Protein AF-A0A0X3NL18-F1 (afdb_monomer_lite)

Sequence (183 aa):
MGVSTSGRRFYICDRTRNTTWQHPVVAPRVPLGWERVEMCQGCVYYRHLLIPHAQRHHPDLWFPANLKNLENERQGWFFDLRKLQESVSNFEKGISKLIEAYADTMDVAEEAKFIPGFRQKATSELNRLAQQLDCRFFRDLHRIIVAYELARIRIVRQLLVRHNDRSASSAPSSPPPSSTKTV

InterPro domains:
  IPR001202 WW domain [PS50020] (1-26)

Radius of gyration: 25.43 Å; chains: 1; bounding box: 53×47×96 Å

Secondary structure (DSSP, 8-state):
-EE-TTSBEEEE-TTT--EESS-TTTGGGSPTTEEEEEBGGG-EEEEESSSS-EESS-SSTTS-S----HHHHHHHHHHHHHHHHHGGGGGSSS--HHHHHHHH---HHHHHTTHHHHHTS-HHHHHHHHHHHHHHHHHHHHHHHHHHHHHHHHHHHHHHHHHHHHHHHTSPPPPPP--PPP-

Foldseek 3Di:
DDADPQQWDWDADPVVRDIGSADPPCNVVQDPQKGWIAGPPGQIKIAGNLAGAIASAGLQNVDPDVDDPPVVNVVRVVVSLVCLVVVLVVLPDDADVLLVVLVVDPDPVSNVVCVVVLVPDDPVVVVSNVVSNVSVVSSVSSVVVSVVSVVVVVVSVVVVVVVVVVVVVPDDDDDDDDPDDDD

Organism: Schistocephalus solidus (NCBI:txid70667)

pLDDT: mean 83.83, std 13.73, range [45.69, 97.44]

Structure (mmCIF, N/CA/C/O backbone):
data_AF-A0A0X3NL18-F1
#
_entry.id   AF-A0A0X3NL18-F1
#
loop_
_atom_site.group_PDB
_atom_site.id
_atom_site.type_symbol
_atom_site.label_atom_id
_atom_site.label_alt_id
_atom_site.label_comp_id
_atom_site.label_asym_id
_atom_site.label_entity_id
_atom_site.label_seq_id
_atom_site.pdbx_PDB_ins_code
_atom_site.Cartn_x
_atom_site.Cartn_y
_atom_site.Cartn_z
_atom_site.occupancy
_atom_site.B_iso_or_equiv
_atom_site.auth_seq_id
_atom_site.auth_comp_id
_atom_site.auth_asym_id
_atom_site.auth_atom_id
_atom_site.pdbx_PDB_model_num
ATOM 1 N N . MET A 1 1 ? 9.301 -22.418 -16.882 1.00 85.06 1 MET A N 1
ATOM 2 C CA . MET A 1 1 ? 8.293 -21.363 -16.604 1.00 85.06 1 MET A CA 1
ATOM 3 C C . MET A 1 1 ? 6.923 -22.009 -16.707 1.00 85.06 1 MET A C 1
ATOM 5 O O . MET A 1 1 ? 6.756 -22.856 -17.574 1.00 85.06 1 MET A O 1
ATOM 9 N N . GLY A 1 2 ? 5.983 -21.644 -15.840 1.00 88.81 2 GLY A N 1
ATOM 10 C CA . GLY A 1 2 ? 4.591 -22.085 -15.918 1.00 88.81 2 GLY A CA 1
ATOM 11 C C . GLY A 1 2 ? 3.619 -20.907 -15.932 1.00 88.81 2 GLY A C 1
ATOM 12 O O . GLY A 1 2 ? 4.014 -19.749 -15.778 1.00 88.81 2 GLY A O 1
ATOM 13 N N . VAL A 1 3 ? 2.340 -21.215 -16.124 1.00 92.19 3 VAL A N 1
ATOM 14 C CA . VAL A 1 3 ? 1.229 -20.258 -16.136 1.00 92.19 3 VAL A CA 1
ATOM 15 C C . VAL A 1 3 ? 0.157 -20.763 -15.175 1.00 92.19 3 VAL A C 1
ATOM 17 O O . VAL A 1 3 ? -0.194 -21.940 -15.211 1.00 92.19 3 VAL A O 1
ATOM 20 N N . SER A 1 4 ? -0.331 -19.898 -14.289 1.00 92.44 4 SER A N 1
ATOM 21 C CA . SER A 1 4 ? -1.426 -20.218 -13.374 1.00 92.44 4 SER A CA 1
ATOM 22 C C . SER A 1 4 ? -2.780 -20.216 -14.081 1.00 92.44 4 SER A C 1
ATOM 24 O O . SER A 1 4 ? -2.933 -19.676 -15.174 1.00 92.44 4 SER A O 1
ATOM 26 N N . THR A 1 5 ? -3.810 -20.721 -13.407 1.00 92.88 5 THR A N 1
ATOM 27 C CA . THR A 1 5 ? -5.205 -20.640 -13.875 1.00 92.88 5 THR A CA 1
ATOM 28 C C . THR A 1 5 ? -5.694 -19.204 -14.083 1.00 92.88 5 THR A C 1
ATOM 30 O O . THR A 1 5 ? -6.541 -18.962 -14.934 1.00 92.88 5 THR A O 1
ATOM 33 N N . SER A 1 6 ? -5.125 -18.232 -13.361 1.00 90.25 6 SER A N 1
ATOM 34 C CA . SER A 1 6 ? -5.389 -16.799 -13.553 1.00 90.25 6 SER A CA 1
ATOM 35 C C . SER A 1 6 ? -4.619 -16.171 -14.721 1.00 90.25 6 SER A C 1
ATOM 37 O O . SER A 1 6 ? -4.690 -14.962 -14.926 1.00 90.25 6 SER A O 1
ATOM 39 N N . GLY A 1 7 ? -3.844 -16.959 -15.470 1.00 91.25 7 GLY A N 1
ATOM 40 C CA . GLY A 1 7 ? -3.007 -16.475 -16.563 1.00 91.25 7 GLY A CA 1
ATOM 41 C C . GLY A 1 7 ? -1.718 -15.786 -16.105 1.00 91.25 7 GLY A C 1
ATOM 42 O O . GLY A 1 7 ? -0.999 -15.239 -16.942 1.00 91.25 7 GLY A O 1
ATOM 43 N N . ARG A 1 8 ? -1.386 -15.812 -14.809 1.00 93.38 8 ARG A N 1
ATOM 44 C CA . ARG A 1 8 ? -0.155 -15.223 -14.269 1.00 93.38 8 ARG A CA 1
ATOM 45 C C . ARG A 1 8 ? 1.021 -16.177 -14.466 1.00 93.38 8 ARG A C 1
ATOM 47 O O . ARG A 1 8 ? 0.936 -17.360 -14.139 1.00 93.38 8 ARG A O 1
ATOM 54 N N . ARG A 1 9 ? 2.144 -15.669 -14.970 1.00 92.25 9 ARG A N 1
ATOM 55 C CA . ARG A 1 9 ? 3.365 -16.468 -15.135 1.00 92.25 9 ARG A CA 1
ATOM 56 C C . ARG A 1 9 ? 4.079 -16.671 -13.804 1.00 92.25 9 ARG A C 1
ATOM 58 O O . ARG A 1 9 ? 4.142 -15.761 -12.978 1.00 92.25 9 ARG A O 1
ATOM 65 N N . PHE A 1 10 ? 4.662 -17.853 -13.642 1.00 93.25 10 PHE A N 1
ATOM 66 C CA . PHE A 1 10 ? 5.554 -18.191 -12.540 1.00 93.25 10 PHE A CA 1
ATOM 67 C C . PHE A 1 10 ? 6.802 -18.920 -13.044 1.00 93.25 10 PHE A C 1
ATOM 69 O O . PHE A 1 10 ? 6.848 -19.502 -14.135 1.00 93.25 10 PHE A O 1
ATOM 76 N N . TYR A 1 11 ? 7.839 -18.887 -12.226 1.00 92.31 11 TYR A N 1
ATOM 77 C CA . TYR A 1 11 ? 9.162 -19.403 -12.525 1.00 92.31 11 TYR A CA 1
ATOM 78 C C . TYR A 1 11 ? 9.435 -20.622 -11.661 1.00 92.31 11 TYR A C 1
ATOM 80 O O . TYR A 1 11 ? 9.087 -20.644 -10.485 1.00 92.31 11 TYR A O 1
ATOM 88 N N . ILE A 1 12 ? 10.040 -21.638 -12.265 1.00 93.69 12 ILE A N 1
ATOM 89 C CA . ILE A 1 12 ? 10.415 -22.886 -11.604 1.00 93.69 12 ILE A CA 1
ATOM 90 C C . ILE A 1 12 ? 11.937 -22.899 -11.585 1.00 93.69 12 ILE A C 1
ATOM 92 O O . ILE A 1 12 ? 12.558 -22.724 -12.633 1.00 93.69 12 ILE A O 1
ATOM 96 N N . CYS A 1 13 ? 12.529 -23.046 -10.405 1.00 91.06 13 CYS A N 1
ATOM 97 C CA . CYS A 1 13 ? 13.963 -23.242 -10.269 1.00 91.06 13 CYS A CA 1
ATOM 98 C C . CYS A 1 13 ? 14.256 -24.742 -10.291 1.00 91.06 13 CYS A C 1
ATOM 100 O O . CYS A 1 13 ? 13.959 -25.439 -9.322 1.00 91.06 13 CYS A O 1
ATOM 102 N N . ASP A 1 14 ? 14.869 -25.243 -11.362 1.00 90.00 14 ASP A N 1
ATOM 103 C CA . ASP A 1 14 ? 15.152 -26.679 -11.490 1.00 90.00 14 ASP A CA 1
ATOM 104 C C . ASP A 1 14 ? 16.127 -27.192 -10.420 1.00 90.00 14 ASP A C 1
ATOM 106 O O . ASP A 1 14 ? 16.033 -28.346 -10.005 1.00 90.00 14 ASP A O 1
ATOM 110 N N . ARG A 1 15 ? 17.016 -26.322 -9.918 1.00 92.44 15 ARG A N 1
ATOM 111 C CA . ARG A 1 15 ? 17.987 -26.657 -8.865 1.00 92.44 15 ARG A CA 1
ATOM 112 C C . ARG A 1 15 ? 17.329 -26.840 -7.497 1.00 92.44 15 ARG A C 1
ATOM 114 O O . ARG A 1 15 ? 17.654 -27.790 -6.799 1.00 92.44 15 ARG A O 1
ATOM 121 N N . THR A 1 16 ? 16.452 -25.920 -7.091 1.00 92.12 16 THR A N 1
ATOM 122 C CA . THR A 1 16 ? 15.829 -25.951 -5.753 1.00 92.12 16 THR A CA 1
ATOM 123 C C . THR A 1 16 ? 14.450 -26.594 -5.749 1.00 92.12 16 THR A C 1
ATOM 125 O O . THR A 1 16 ? 13.879 -26.777 -4.683 1.00 92.12 16 THR A O 1
ATOM 128 N N . ARG A 1 17 ? 13.901 -26.907 -6.931 1.00 91.94 17 ARG A N 1
ATOM 129 C CA . ARG A 1 17 ? 12.527 -27.389 -7.143 1.00 91.94 17 ARG A CA 1
ATOM 130 C C . ARG A 1 17 ? 11.441 -26.463 -6.578 1.00 91.94 17 ARG A C 1
ATOM 132 O O . ARG A 1 17 ? 10.294 -26.872 -6.451 1.00 91.94 17 ARG A O 1
ATOM 139 N N . ASN A 1 18 ? 11.776 -25.197 -6.325 1.00 93.44 18 ASN A N 1
ATOM 140 C CA . ASN A 1 18 ? 10.829 -24.196 -5.843 1.00 93.44 18 ASN A CA 1
ATOM 141 C C . ASN A 1 18 ? 10.216 -23.399 -6.996 1.00 93.44 18 ASN A C 1
ATOM 143 O O . ASN A 1 18 ? 10.871 -23.102 -8.001 1.00 93.44 18 ASN A O 1
ATOM 147 N N . THR A 1 19 ? 8.964 -22.991 -6.806 1.00 93.19 19 THR A N 1
ATOM 148 C CA . THR A 1 19 ? 8.258 -22.050 -7.678 1.00 93.19 19 THR A CA 1
ATOM 149 C C . THR A 1 19 ? 8.282 -20.641 -7.097 1.00 93.19 19 THR A C 1
ATOM 151 O O . THR A 1 19 ? 8.156 -20.470 -5.887 1.00 93.19 19 THR A O 1
ATOM 154 N N . THR A 1 20 ? 8.372 -19.620 -7.945 1.00 91.31 20 THR A N 1
ATOM 155 C CA . THR A 1 20 ? 8.281 -18.214 -7.534 1.00 91.31 20 THR A CA 1
ATOM 156 C C . THR A 1 20 ? 7.519 -17.377 -8.554 1.00 91.31 20 THR A C 1
ATOM 158 O O . THR A 1 20 ? 7.578 -17.622 -9.758 1.00 91.31 20 THR A O 1
ATOM 161 N N . TRP A 1 21 ? 6.818 -16.350 -8.079 1.00 91.25 21 TRP A N 1
ATOM 162 C CA . TRP A 1 21 ? 6.196 -15.338 -8.936 1.00 91.25 21 TRP A CA 1
ATOM 163 C C . TRP A 1 21 ? 7.189 -14.282 -9.432 1.00 91.25 21 TRP A C 1
ATOM 165 O O . TRP A 1 21 ? 6.868 -13.495 -10.320 1.00 91.25 21 TRP A O 1
ATOM 175 N N . GLN A 1 22 ? 8.389 -14.252 -8.852 1.00 88.44 22 GLN A N 1
ATOM 176 C CA . GLN A 1 22 ? 9.408 -13.259 -9.149 1.00 88.44 22 GLN A CA 1
ATOM 177 C C . GLN A 1 22 ? 10.230 -13.667 -10.372 1.00 88.44 22 GLN A C 1
ATOM 179 O O . GLN A 1 22 ? 10.775 -14.767 -10.441 1.00 88.44 22 GLN A O 1
ATOM 184 N N . HIS A 1 23 ? 10.354 -12.755 -11.336 1.00 85.38 23 HIS A N 1
ATOM 185 C CA . HIS A 1 23 ? 11.208 -12.975 -12.499 1.00 85.38 23 HIS A CA 1
ATOM 186 C C . HIS A 1 23 ? 12.684 -13.073 -12.063 1.00 85.38 23 HIS A C 1
ATOM 188 O O . HIS A 1 23 ? 13.195 -12.108 -11.501 1.00 85.38 23 HIS A O 1
ATOM 194 N N . PRO A 1 24 ? 13.435 -14.134 -12.411 1.00 84.94 24 PRO A N 1
ATOM 195 C CA . PRO A 1 24 ? 14.772 -14.393 -11.861 1.00 84.94 24 PRO A CA 1
ATOM 196 C C . PRO A 1 24 ? 15.802 -13.289 -12.152 1.00 84.94 24 PRO A C 1
ATOM 198 O O . PRO A 1 24 ? 16.629 -12.979 -11.306 1.00 84.94 24 PRO A O 1
ATOM 201 N N . VAL A 1 25 ? 15.739 -12.668 -13.337 1.00 84.38 25 VAL A N 1
ATOM 202 C CA . VAL A 1 25 ? 16.661 -11.585 -13.740 1.00 84.38 25 VAL A CA 1
ATOM 203 C C . VAL A 1 25 ? 16.171 -10.182 -13.358 1.00 84.38 25 VAL A C 1
ATOM 205 O O . VAL A 1 25 ? 16.961 -9.347 -12.930 1.00 84.38 25 VAL A O 1
ATOM 208 N N . VAL A 1 26 ? 14.877 -9.895 -13.537 1.00 82.88 26 VAL A N 1
ATOM 209 C CA . VAL A 1 26 ? 14.318 -8.547 -13.347 1.00 82.88 26 VAL A CA 1
ATOM 210 C C . VAL A 1 26 ? 13.943 -8.279 -11.890 1.00 82.88 26 VAL A C 1
ATOM 212 O O . VAL A 1 26 ? 14.063 -7.142 -11.455 1.00 82.88 26 VAL A O 1
ATOM 215 N N . ALA A 1 27 ? 13.521 -9.286 -11.115 1.00 82.88 27 ALA A N 1
ATOM 216 C CA . ALA A 1 27 ? 13.047 -9.078 -9.743 1.00 82.88 27 ALA A CA 1
ATOM 217 C C . ALA A 1 27 ? 14.066 -8.400 -8.812 1.00 82.88 27 ALA A C 1
ATOM 219 O O . ALA A 1 27 ? 13.647 -7.497 -8.095 1.00 82.88 27 ALA A O 1
ATOM 220 N N . PRO A 1 28 ? 15.381 -8.705 -8.862 1.00 86.06 28 PRO A N 1
ATOM 221 C CA . PRO A 1 28 ? 16.375 -7.983 -8.058 1.00 86.06 28 PRO A CA 1
ATOM 222 C C . PRO A 1 28 ? 16.483 -6.483 -8.373 1.00 86.06 28 PRO A C 1
ATOM 224 O O . PRO A 1 28 ? 17.122 -5.743 -7.635 1.00 86.06 28 PRO A O 1
ATOM 227 N N . ARG A 1 29 ? 15.912 -6.042 -9.500 1.00 86.56 29 ARG A N 1
ATOM 228 C CA . ARG A 1 29 ? 15.941 -4.661 -10.000 1.00 86.56 29 ARG A CA 1
ATOM 229 C C . ARG A 1 29 ? 14.595 -3.948 -9.806 1.00 86.56 29 ARG A C 1
ATOM 231 O O . ARG A 1 29 ? 14.486 -2.771 -10.128 1.00 86.56 29 ARG A O 1
ATOM 238 N N . VAL A 1 30 ? 13.586 -4.647 -9.279 1.00 89.31 30 VAL A N 1
ATOM 239 C CA . VAL A 1 30 ? 12.303 -4.057 -8.882 1.00 89.31 30 VAL A CA 1
ATOM 240 C C . VAL A 1 30 ? 12.461 -3.479 -7.470 1.00 89.31 30 VAL A C 1
ATOM 242 O O . VAL A 1 30 ? 12.911 -4.208 -6.584 1.00 89.31 30 VAL A O 1
ATOM 245 N N . PRO A 1 31 ? 12.110 -2.202 -7.229 1.00 90.50 31 PRO A N 1
ATOM 246 C CA . PRO A 1 31 ? 12.247 -1.598 -5.906 1.00 90.50 31 PRO A CA 1
ATOM 247 C C . PRO A 1 31 ? 11.472 -2.338 -4.814 1.00 90.50 31 PRO A C 1
ATOM 249 O O . PRO A 1 31 ? 10.445 -2.969 -5.068 1.00 90.50 31 PRO A O 1
ATOM 252 N N . LEU A 1 32 ? 11.939 -2.213 -3.571 1.00 89.62 32 LEU A N 1
ATOM 253 C CA . LEU A 1 32 ? 11.235 -2.761 -2.414 1.00 89.62 32 LEU A CA 1
ATOM 254 C C . LEU A 1 32 ? 9.795 -2.226 -2.356 1.00 89.62 32 LEU A C 1
ATOM 256 O O . LEU A 1 32 ? 9.544 -1.057 -2.640 1.00 89.62 32 LEU A O 1
ATOM 260 N N . GLY A 1 33 ? 8.850 -3.095 -1.994 1.00 91.62 33 GLY A N 1
ATOM 261 C CA . GLY A 1 33 ? 7.424 -2.763 -1.971 1.00 91.62 33 GLY A CA 1
ATOM 262 C C . GLY A 1 33 ? 6.732 -2.894 -3.328 1.00 91.62 33 GLY A C 1
ATOM 263 O O . GLY A 1 33 ? 5.504 -2.884 -3.369 1.00 91.62 33 GLY A O 1
ATOM 264 N N . TRP A 1 34 ? 7.478 -3.104 -4.415 1.00 93.50 34 TRP A N 1
ATOM 265 C CA . TRP A 1 34 ? 6.933 -3.339 -5.747 1.00 93.50 34 TRP A CA 1
ATOM 266 C C . TRP A 1 34 ? 7.053 -4.795 -6.179 1.00 93.50 34 TRP A C 1
ATOM 268 O O . TRP A 1 34 ? 7.998 -5.510 -5.852 1.00 93.50 34 TRP A O 1
ATOM 278 N N . GLU A 1 35 ? 6.097 -5.223 -6.992 1.00 92.56 35 GLU A N 1
ATOM 279 C CA . GLU A 1 35 ? 6.118 -6.519 -7.647 1.00 92.56 35 GLU A CA 1
ATOM 280 C C . GLU A 1 35 ? 5.835 -6.355 -9.136 1.00 92.56 35 GLU A C 1
ATOM 282 O O . GLU A 1 35 ? 4.859 -5.722 -9.540 1.00 92.56 35 GLU A O 1
ATOM 287 N N . ARG A 1 36 ? 6.676 -6.982 -9.960 1.00 91.62 36 ARG A N 1
ATOM 288 C CA . ARG A 1 36 ? 6.416 -7.132 -11.388 1.00 91.62 36 ARG A CA 1
ATOM 289 C C . ARG A 1 36 ? 5.501 -8.326 -11.617 1.00 91.62 36 ARG A C 1
ATOM 291 O O . ARG A 1 36 ? 5.842 -9.454 -11.265 1.00 91.62 36 ARG A O 1
ATOM 298 N N . VAL A 1 37 ? 4.371 -8.084 -12.261 1.00 91.94 37 VAL A N 1
ATOM 299 C CA . VAL A 1 37 ? 3.408 -9.111 -12.636 1.00 91.94 37 VAL A CA 1
ATOM 300 C C . VAL A 1 37 ? 3.469 -9.319 -14.139 1.00 91.94 37 VAL A C 1
ATOM 302 O O . VAL A 1 37 ? 3.340 -8.382 -14.924 1.00 91.94 37 VAL A O 1
ATOM 305 N N . GLU A 1 38 ? 3.663 -10.571 -14.536 1.00 90.31 38 GLU A N 1
ATOM 306 C CA . GLU A 1 38 ? 3.557 -10.990 -15.925 1.00 90.31 38 GLU A CA 1
ATOM 307 C C . GLU A 1 38 ? 2.306 -11.828 -16.125 1.00 90.31 38 GLU A C 1
ATOM 309 O O . GLU A 1 38 ? 2.114 -12.854 -15.467 1.00 90.31 38 GLU A O 1
ATOM 314 N N . MET A 1 39 ? 1.491 -11.410 -17.078 1.00 89.12 39 MET A N 1
ATOM 315 C CA . MET A 1 39 ? 0.329 -12.152 -17.531 1.00 89.12 39 MET A CA 1
ATOM 316 C C . MET A 1 39 ? 0.634 -12.884 -18.842 1.00 89.12 39 MET A C 1
ATOM 318 O O . MET A 1 39 ? 1.654 -12.667 -19.510 1.00 89.12 39 MET A O 1
ATOM 322 N N . CYS A 1 40 ? -0.275 -13.773 -19.230 1.00 80.50 40 CYS A N 1
ATOM 323 C CA . CYS A 1 40 ? -0.308 -14.352 -20.566 1.00 80.50 40 CYS A CA 1
ATOM 324 C C . CYS A 1 40 ? -0.313 -13.257 -21.644 1.00 80.50 40 CYS A C 1
ATOM 326 O O . CYS A 1 40 ? -0.664 -12.109 -21.385 1.00 80.50 40 CYS A O 1
ATOM 328 N N . GLN A 1 41 ? 0.110 -13.613 -22.861 1.00 79.56 41 GLN A N 1
ATOM 329 C CA . GLN A 1 41 ? 0.166 -12.696 -24.014 1.00 79.56 41 GLN A CA 1
ATOM 330 C C . GLN A 1 41 ? 1.165 -11.527 -23.874 1.00 79.56 41 GLN A C 1
ATOM 332 O O . GLN A 1 41 ? 1.117 -10.569 -24.637 1.00 79.56 41 GLN A O 1
ATOM 337 N N . GLY A 1 42 ? 2.107 -11.604 -22.926 1.00 76.75 42 GLY A N 1
ATOM 338 C CA . GLY A 1 42 ? 3.184 -10.616 -22.796 1.00 76.75 42 GLY A CA 1
ATOM 339 C C . GLY A 1 42 ? 2.761 -9.305 -22.129 1.00 76.75 42 GLY A C 1
ATOM 340 O O . GLY A 1 42 ? 3.521 -8.340 -22.152 1.00 76.75 42 GLY A O 1
ATOM 341 N N . CYS A 1 43 ? 1.576 -9.259 -21.514 1.00 84.75 43 CYS A N 1
ATOM 342 C CA . CYS A 1 43 ? 1.173 -8.126 -20.691 1.00 84.75 43 CYS A CA 1
ATOM 343 C C . CYS A 1 43 ? 1.985 -8.116 -19.386 1.00 84.75 43 CYS A C 1
ATOM 345 O O . CYS A 1 43 ? 2.021 -9.101 -18.646 1.00 84.75 43 CYS A O 1
ATOM 347 N N . VAL A 1 44 ? 2.648 -6.993 -19.116 1.00 87.12 44 VAL A N 1
ATOM 348 C CA . VAL A 1 44 ? 3.460 -6.772 -17.918 1.00 87.12 44 VAL A CA 1
ATOM 349 C C . VAL A 1 44 ? 2.961 -5.510 -17.236 1.00 87.12 44 VAL A C 1
ATOM 351 O O . VAL A 1 44 ? 2.715 -4.503 -17.899 1.00 87.12 44 VAL A O 1
ATOM 354 N N . TYR A 1 45 ? 2.822 -5.569 -15.919 1.00 88.69 45 TYR A N 1
ATOM 355 C CA . TYR A 1 45 ? 2.554 -4.402 -15.092 1.00 88.69 45 TYR A CA 1
ATOM 356 C C . TYR A 1 45 ? 3.253 -4.546 -13.741 1.00 88.69 45 TYR A C 1
ATOM 358 O O . TYR A 1 45 ? 3.793 -5.600 -13.400 1.00 88.69 45 TYR A O 1
ATOM 366 N N . TYR A 1 46 ? 3.250 -3.469 -12.974 1.00 90.69 46 TYR A N 1
ATOM 367 C CA . TYR A 1 46 ? 3.862 -3.381 -11.662 1.00 90.69 46 TYR A CA 1
ATOM 368 C C . TYR A 1 46 ? 2.779 -3.022 -10.659 1.00 90.69 46 TYR A C 1
ATOM 370 O O . TYR A 1 46 ? 1.964 -2.140 -10.922 1.00 90.69 46 TYR A O 1
ATOM 378 N N . ARG A 1 47 ? 2.748 -3.705 -9.518 1.00 92.69 47 ARG A N 1
ATOM 379 C CA . ARG A 1 47 ? 1.838 -3.375 -8.418 1.00 92.69 47 ARG A CA 1
ATOM 380 C C . ARG A 1 47 ? 2.617 -3.104 -7.147 1.00 92.69 47 ARG A C 1
ATOM 382 O O . ARG A 1 47 ? 3.622 -3.768 -6.890 1.00 92.69 47 ARG A O 1
ATOM 389 N N . HIS A 1 48 ? 2.137 -2.150 -6.368 1.00 93.81 48 HIS A N 1
ATOM 390 C CA . HIS A 1 48 ? 2.626 -1.935 -5.022 1.00 93.81 48 HIS A CA 1
ATOM 391 C C . HIS A 1 48 ? 2.006 -2.987 -4.095 1.00 93.81 48 HIS A C 1
ATOM 393 O O . HIS A 1 48 ? 0.834 -3.336 -4.227 1.00 93.81 48 HIS A O 1
ATOM 399 N N . LEU A 1 49 ? 2.795 -3.520 -3.168 1.00 93.50 49 LEU A N 1
ATOM 400 C CA . LEU A 1 49 ? 2.363 -4.574 -2.247 1.00 93.50 49 LEU A CA 1
ATOM 401 C C . LEU A 1 49 ? 1.668 -4.018 -0.998 1.00 93.50 49 LEU A C 1
ATOM 403 O O . LEU A 1 49 ? 0.902 -4.732 -0.364 1.00 93.50 49 LEU A O 1
ATOM 407 N N . LEU A 1 50 ? 1.934 -2.754 -0.654 1.00 93.00 50 LEU A N 1
ATOM 408 C CA . LEU A 1 50 ? 1.428 -2.115 0.573 1.00 93.00 50 LEU A CA 1
ATOM 409 C C . LEU A 1 50 ? 0.247 -1.160 0.358 1.00 93.00 50 LEU A C 1
ATOM 411 O O . LEU A 1 50 ? -0.396 -0.771 1.324 1.00 93.00 50 LEU A O 1
ATOM 415 N N . ILE A 1 51 ? -0.022 -0.751 -0.884 1.00 91.56 51 ILE A N 1
ATOM 416 C CA . ILE A 1 51 ? -1.105 0.186 -1.214 1.00 91.56 51 ILE A CA 1
ATOM 417 C C . ILE A 1 51 ? -1.819 -0.296 -2.479 1.00 91.56 51 ILE A C 1
ATOM 419 O O . ILE A 1 51 ? -1.190 -0.980 -3.292 1.00 91.56 51 ILE A O 1
ATOM 423 N N . PRO A 1 52 ? -3.100 0.054 -2.689 1.00 90.44 52 PRO A N 1
ATOM 424 C CA . PRO A 1 52 ? -3.859 -0.347 -3.872 1.00 90.44 52 PRO A CA 1
ATOM 425 C C . PRO A 1 52 ? -3.447 0.474 -5.104 1.00 90.44 52 PRO A C 1
ATOM 427 O O . PRO A 1 52 ? -4.235 1.234 -5.662 1.00 90.44 52 PRO A O 1
ATOM 430 N N . HIS A 1 53 ? -2.193 0.327 -5.529 1.00 90.94 53 HIS A N 1
ATOM 431 C CA . HIS A 1 53 ? -1.630 1.011 -6.686 1.00 90.94 53 HIS A CA 1
ATOM 432 C C . HIS A 1 53 ? -1.002 0.015 -7.652 1.00 90.94 53 HIS A C 1
ATOM 434 O O . HIS A 1 53 ? -0.271 -0.897 -7.261 1.00 90.94 53 HIS A O 1
ATOM 440 N N . ALA A 1 54 ? -1.278 0.210 -8.935 1.00 90.88 54 ALA A N 1
ATOM 441 C CA . ALA A 1 54 ? -0.658 -0.533 -10.012 1.00 90.88 54 ALA A CA 1
ATOM 442 C C . ALA A 1 54 ? -0.436 0.391 -11.204 1.00 90.88 54 ALA A C 1
ATOM 444 O O . ALA A 1 54 ? -1.225 1.295 -11.469 1.00 90.88 54 ALA A O 1
ATOM 445 N N . GLN A 1 55 ? 0.637 0.135 -11.935 1.00 87.94 55 GLN A N 1
ATOM 446 C CA . GLN A 1 55 ? 1.053 0.931 -13.076 1.00 87.94 55 GLN A CA 1
ATOM 447 C C . GLN A 1 55 ? 1.655 0.035 -14.147 1.00 87.94 55 GLN A C 1
ATOM 449 O O . GLN A 1 55 ? 2.182 -1.044 -13.872 1.00 87.94 55 GLN A O 1
ATOM 454 N N . ARG A 1 56 ? 1.581 0.482 -15.397 1.00 84.62 56 ARG A N 1
ATOM 455 C CA . ARG A 1 56 ? 2.160 -0.274 -16.519 1.00 84.62 56 ARG A CA 1
ATOM 456 C C . ARG A 1 56 ? 3.685 -0.182 -16.534 1.00 84.62 56 ARG A C 1
ATOM 458 O O . ARG A 1 56 ? 4.358 -1.123 -16.939 1.00 84.62 56 ARG A O 1
ATOM 465 N N . HIS A 1 57 ? 4.205 0.942 -16.060 1.00 81.88 57 HIS A N 1
ATOM 466 C CA . HIS A 1 57 ? 5.602 1.335 -16.175 1.00 81.88 57 HIS A CA 1
ATOM 467 C C . HIS A 1 57 ? 6.438 0.822 -15.000 1.00 81.88 57 HIS A C 1
ATOM 469 O O . HIS A 1 57 ? 5.952 0.747 -13.868 1.00 81.88 57 HIS A O 1
ATOM 475 N N . HIS A 1 58 ? 7.716 0.518 -15.242 1.00 84.94 58 HIS A N 1
ATOM 476 C CA . HIS A 1 58 ? 8.642 0.189 -14.157 1.00 84.94 58 HIS A CA 1
ATOM 477 C C . HIS A 1 58 ? 8.741 1.379 -13.175 1.00 84.94 58 HIS A C 1
ATOM 479 O O . HIS A 1 58 ? 8.797 2.523 -13.634 1.00 84.94 58 HIS A O 1
ATOM 485 N N . PRO A 1 59 ? 8.774 1.156 -11.845 1.00 85.81 59 PRO A N 1
ATOM 486 C CA . PRO A 1 59 ? 8.877 2.244 -10.864 1.00 85.81 59 PRO A CA 1
ATOM 487 C C . PRO A 1 59 ? 10.125 3.118 -11.057 1.00 85.81 59 PRO A C 1
ATOM 489 O O . PRO A 1 59 ? 10.086 4.321 -10.802 1.00 85.81 59 PRO A O 1
ATOM 492 N N . ASP A 1 60 ? 11.191 2.511 -11.577 1.00 83.75 60 ASP A N 1
ATOM 493 C CA . ASP A 1 60 ? 12.425 3.170 -11.989 1.00 83.75 60 ASP A CA 1
ATOM 494 C C . ASP A 1 60 ? 12.519 3.201 -13.522 1.00 83.75 60 ASP A C 1
ATOM 496 O O . ASP A 1 60 ? 12.995 2.250 -14.139 1.00 83.75 60 ASP A O 1
ATOM 500 N N . LEU A 1 61 ? 12.053 4.284 -14.148 1.00 70.19 61 LEU A N 1
ATOM 501 C CA . LEU A 1 61 ? 12.014 4.445 -15.614 1.00 70.19 61 LEU A CA 1
ATOM 502 C C . LEU A 1 61 ? 13.382 4.400 -16.315 1.00 70.19 61 LEU A C 1
ATOM 504 O O . LEU A 1 61 ? 13.441 4.196 -17.523 1.00 70.19 61 LEU A O 1
ATOM 508 N N . TRP A 1 62 ? 14.478 4.631 -15.588 1.00 64.44 62 TRP A N 1
ATOM 509 C CA . TRP A 1 62 ? 15.839 4.572 -16.137 1.00 64.44 62 TRP A CA 1
ATOM 510 C C . TRP A 1 62 ? 16.309 3.133 -16.380 1.00 64.44 62 TRP A C 1
ATOM 512 O O . TRP A 1 62 ? 17.354 2.915 -16.993 1.00 64.44 62 TRP A O 1
ATOM 522 N N . PHE A 1 63 ? 15.552 2.147 -15.898 1.00 64.69 63 PHE A N 1
ATOM 523 C CA . PHE A 1 63 ? 15.851 0.753 -16.134 1.00 64.69 63 PHE A CA 1
ATOM 524 C C . PHE A 1 63 ? 15.469 0.367 -17.568 1.00 64.69 63 PHE A C 1
ATOM 526 O O . PHE A 1 63 ? 14.300 0.517 -17.932 1.00 64.69 63 PHE A O 1
ATOM 533 N N . PRO A 1 64 ? 16.396 -0.173 -18.381 1.00 53.84 64 PRO A N 1
ATOM 534 C CA . PRO A 1 64 ? 16.087 -0.635 -19.725 1.00 53.84 64 PRO A CA 1
ATOM 535 C C . PRO A 1 64 ? 15.317 -1.958 -19.628 1.00 53.84 64 PRO A C 1
ATOM 537 O O . PRO A 1 64 ? 15.857 -3.047 -19.806 1.00 53.84 64 PRO A O 1
ATOM 540 N N . ALA A 1 65 ? 14.034 -1.880 -19.282 1.00 56.25 65 ALA A N 1
ATOM 541 C CA . ALA A 1 65 ? 13.071 -2.860 -19.756 1.00 56.25 65 ALA A CA 1
ATOM 542 C C . ALA A 1 65 ? 12.871 -2.629 -21.266 1.00 56.25 65 ALA A C 1
ATOM 544 O O . ALA A 1 65 ? 13.353 -1.632 -21.797 1.00 56.25 65 ALA A O 1
ATOM 545 N N . ASN A 1 66 ? 12.177 -3.522 -21.977 1.00 53.62 66 ASN A N 1
ATOM 546 C CA . ASN A 1 66 ? 11.764 -3.258 -23.360 1.00 53.62 66 ASN A CA 1
ATOM 547 C C . ASN A 1 66 ? 10.813 -2.049 -23.375 1.00 53.62 66 ASN A C 1
ATOM 549 O O . ASN A 1 66 ? 9.594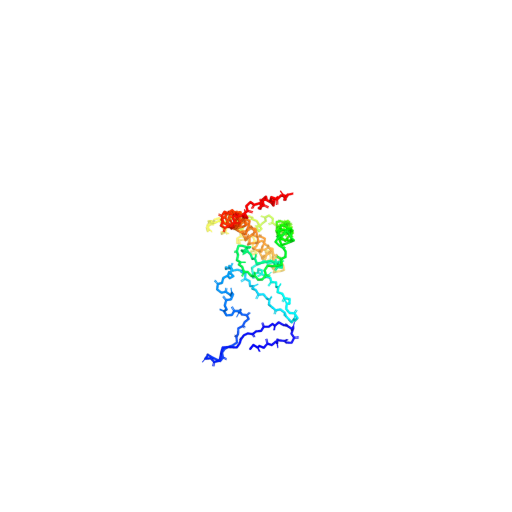 -2.207 -23.311 1.00 53.62 66 ASN A O 1
ATOM 553 N N . LEU A 1 67 ? 11.387 -0.848 -23.368 1.00 51.84 67 LEU A N 1
ATOM 554 C CA . LEU A 1 67 ? 10.679 0.413 -23.389 1.00 51.84 67 LEU A CA 1
ATOM 555 C C . LEU A 1 67 ? 10.019 0.500 -24.760 1.00 51.84 67 LEU A C 1
ATOM 557 O O . LEU A 1 67 ? 10.682 0.395 -25.795 1.00 51.84 67 LEU A O 1
ATOM 561 N N . LYS A 1 68 ? 8.697 0.671 -24.773 1.00 53.59 68 LYS A N 1
ATOM 562 C CA . LYS A 1 68 ? 8.019 1.163 -25.974 1.00 53.59 68 LYS A CA 1
ATOM 563 C C . LYS A 1 68 ? 8.444 2.624 -26.181 1.00 53.59 68 LYS A C 1
ATOM 565 O O . LYS A 1 68 ? 9.299 3.142 -25.467 1.00 53.59 68 LYS A O 1
ATOM 570 N N . ASN A 1 69 ? 7.875 3.292 -27.181 1.00 62.88 69 ASN A N 1
ATOM 571 C CA . ASN A 1 69 ? 8.149 4.700 -27.480 1.00 62.88 69 ASN A CA 1
ATOM 572 C C . ASN A 1 69 ? 8.297 5.557 -26.195 1.00 62.88 69 ASN A C 1
ATOM 574 O O . ASN A 1 69 ? 7.337 5.727 -25.446 1.00 62.88 69 ASN A O 1
ATOM 578 N N . LEU A 1 70 ? 9.501 6.099 -25.976 1.00 65.06 70 LEU A N 1
ATOM 579 C CA . LEU A 1 70 ? 9.911 6.847 -24.778 1.00 65.06 70 LEU A CA 1
ATOM 580 C C . LEU A 1 70 ? 8.978 8.008 -24.412 1.00 65.06 70 LEU A C 1
ATOM 582 O O . LEU A 1 70 ? 8.807 8.322 -23.234 1.00 65.06 70 LEU A O 1
ATOM 586 N N . GLU A 1 71 ? 8.389 8.667 -25.405 1.00 68.19 71 GLU A N 1
ATOM 587 C CA . GLU A 1 71 ? 7.500 9.802 -25.182 1.00 68.19 71 GLU A CA 1
ATOM 588 C C . GLU A 1 71 ? 6.140 9.348 -24.642 1.00 68.19 71 GLU A C 1
ATOM 590 O O . GLU A 1 71 ? 5.644 9.904 -23.658 1.00 68.19 71 GLU A O 1
ATOM 595 N N . ASN A 1 72 ? 5.600 8.261 -25.197 1.00 66.44 72 ASN A N 1
ATOM 596 C CA . ASN A 1 72 ? 4.379 7.629 -24.698 1.00 66.44 72 ASN A CA 1
ATOM 597 C C . ASN A 1 72 ? 4.573 7.076 -23.279 1.00 66.44 72 ASN A C 1
ATOM 599 O O . ASN A 1 72 ? 3.696 7.228 -22.429 1.00 66.44 72 ASN A O 1
ATOM 603 N N . GLU A 1 73 ? 5.738 6.487 -23.005 1.00 64.69 73 GLU A N 1
ATOM 604 C CA . GLU A 1 73 ? 6.093 5.971 -21.678 1.00 64.69 73 GLU A CA 1
ATOM 605 C C . GLU A 1 73 ? 6.217 7.111 -20.652 1.00 64.69 73 GLU A C 1
ATOM 607 O O . GLU A 1 73 ? 5.739 6.991 -19.523 1.00 64.69 73 GLU A O 1
ATOM 612 N N . ARG A 1 74 ? 6.779 8.269 -21.043 1.00 69.12 74 ARG A N 1
ATOM 613 C CA . ARG A 1 74 ? 6.806 9.466 -20.183 1.00 69.12 74 ARG A CA 1
ATOM 614 C C . ARG A 1 74 ? 5.397 9.930 -19.835 1.00 69.12 74 ARG A C 1
ATOM 616 O O . ARG A 1 74 ? 5.116 10.163 -18.661 1.00 69.12 74 ARG A O 1
ATOM 623 N N . GLN A 1 75 ? 4.524 10.082 -20.830 1.00 72.75 75 GLN A N 1
ATOM 624 C CA . GLN A 1 75 ? 3.158 10.563 -20.604 1.00 72.75 75 GLN A CA 1
ATOM 625 C C . GLN A 1 75 ? 2.348 9.600 -19.726 1.00 72.75 75 GLN A C 1
ATOM 627 O O . GLN A 1 75 ? 1.706 10.034 -18.767 1.00 72.75 75 GLN A O 1
ATOM 632 N N . GLY A 1 76 ? 2.423 8.297 -20.010 1.00 75.88 76 GLY A N 1
ATOM 633 C CA . GLY A 1 76 ? 1.738 7.263 -19.238 1.00 75.88 76 GLY A CA 1
ATOM 634 C C . GLY A 1 76 ? 2.227 7.185 -17.793 1.00 75.88 76 GLY A C 1
ATOM 635 O O . GLY A 1 76 ? 1.414 7.095 -16.875 1.00 75.88 76 GLY A O 1
ATOM 636 N N . TRP A 1 77 ? 3.536 7.309 -17.573 1.00 75.25 77 TRP A N 1
ATOM 637 C CA . TRP A 1 77 ? 4.088 7.353 -16.225 1.00 75.25 77 TRP A CA 1
ATOM 638 C C . TRP A 1 77 ? 3.544 8.541 -15.433 1.00 75.25 77 TRP A C 1
AT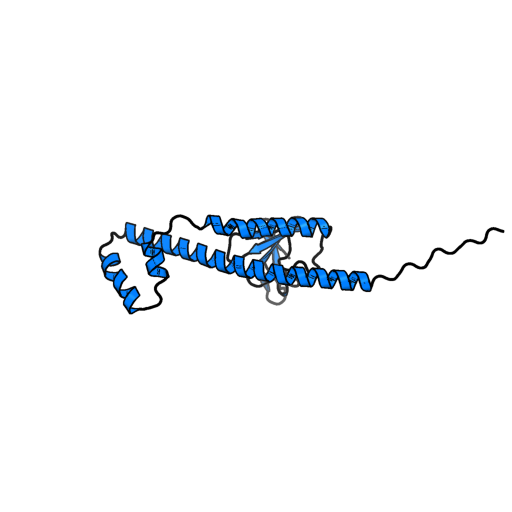OM 640 O O . TRP A 1 77 ? 2.982 8.336 -14.363 1.00 75.25 77 TRP A O 1
ATOM 650 N N . PHE A 1 78 ? 3.601 9.771 -15.963 1.00 76.06 78 PHE A N 1
ATOM 651 C CA . PHE A 1 78 ? 3.067 10.946 -15.252 1.00 76.06 78 PHE A CA 1
ATOM 652 C C . PHE A 1 78 ? 1.573 10.830 -14.922 1.00 76.06 78 PHE A C 1
ATOM 654 O O . PHE A 1 78 ? 1.125 11.368 -13.908 1.00 76.06 78 PHE A O 1
ATOM 661 N N . PHE A 1 79 ? 0.804 10.126 -15.752 1.00 81.31 79 PHE A N 1
ATOM 662 C CA . PHE A 1 79 ? -0.594 9.826 -15.470 1.00 81.31 79 PHE A CA 1
ATOM 663 C C . PHE A 1 79 ? -0.759 8.855 -14.291 1.00 81.31 79 PHE A C 1
ATOM 665 O O . PHE A 1 79 ? -1.520 9.153 -13.368 1.00 81.31 79 PHE A O 1
ATOM 672 N N . ASP A 1 80 ? -0.015 7.743 -14.280 1.00 81.69 80 ASP A N 1
ATOM 673 C CA . ASP A 1 80 ? -0.008 6.781 -13.166 1.00 81.69 80 ASP A CA 1
ATOM 674 C C . ASP A 1 80 ? 0.391 7.472 -11.845 1.00 81.69 80 ASP A C 1
ATOM 676 O O . ASP A 1 80 ? -0.189 7.208 -10.790 1.00 81.69 80 ASP A O 1
ATOM 680 N N . LEU A 1 81 ? 1.320 8.433 -11.910 1.00 77.25 81 LEU A N 1
ATOM 681 C CA . LEU A 1 81 ? 1.741 9.232 -10.757 1.00 77.25 81 LEU A CA 1
ATOM 682 C C . LEU A 1 81 ? 0.666 10.176 -10.238 1.00 77.25 81 LEU A C 1
ATOM 684 O O . LEU A 1 81 ? 0.488 10.305 -9.028 1.00 77.25 81 LEU A O 1
ATOM 688 N N . ARG A 1 82 ? -0.045 10.855 -11.140 1.00 84.00 82 ARG A N 1
ATOM 689 C CA . ARG A 1 82 ? -1.131 11.750 -10.744 1.00 84.00 82 ARG A CA 1
ATOM 690 C C . ARG A 1 82 ? -2.209 10.972 -9.996 1.00 84.00 82 ARG A C 1
ATOM 692 O O . ARG A 1 82 ? -2.624 11.402 -8.927 1.00 84.00 82 ARG A O 1
ATOM 699 N N . LYS A 1 83 ? -2.566 9.787 -10.496 1.00 86.12 83 LYS A N 1
ATOM 700 C CA . LYS A 1 83 ? -3.499 8.880 -9.816 1.00 86.12 83 LYS A CA 1
ATOM 701 C C . LYS A 1 83 ? -3.006 8.459 -8.438 1.00 86.12 83 LYS A C 1
ATOM 703 O O . LYS A 1 83 ? -3.785 8.451 -7.487 1.00 86.12 83 LYS A O 1
ATOM 708 N N . LEU A 1 84 ? -1.717 8.141 -8.316 1.00 86.81 84 LEU A N 1
ATOM 709 C CA . LEU A 1 84 ? -1.116 7.817 -7.026 1.00 86.81 84 LEU A CA 1
ATOM 710 C C . LEU A 1 84 ? -1.237 8.993 -6.046 1.00 86.81 84 LEU A C 1
ATOM 712 O O . LEU A 1 84 ? -1.623 8.795 -4.898 1.00 86.81 84 LEU A O 1
ATOM 716 N N . GLN A 1 85 ? -0.982 10.221 -6.492 1.00 86.19 85 GLN A N 1
ATOM 717 C CA . GLN A 1 85 ? -1.126 11.409 -5.652 1.00 86.19 85 GLN A CA 1
ATOM 718 C C . GLN A 1 85 ? -2.590 11.680 -5.265 1.00 86.19 85 GLN A C 1
ATOM 720 O O . GLN A 1 85 ? -2.881 11.932 -4.097 1.00 86.19 85 GLN A O 1
ATOM 725 N N . GLU A 1 86 ? -3.517 11.587 -6.219 1.00 88.94 86 GLU A N 1
ATOM 726 C CA . GLU A 1 86 ? -4.957 11.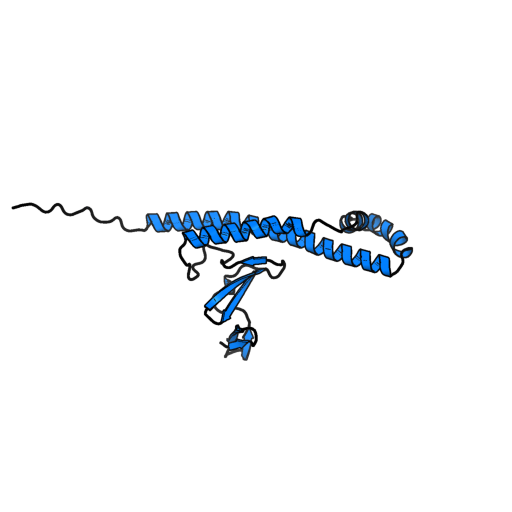778 -5.996 1.00 88.94 86 GLU A CA 1
ATOM 727 C C . GLU A 1 86 ? -5.528 10.749 -5.007 1.00 88.94 86 GLU A C 1
ATOM 729 O O . GLU A 1 86 ? -6.424 11.067 -4.221 1.00 88.94 86 GLU A O 1
ATOM 734 N N . SER A 1 87 ? -4.963 9.536 -4.982 1.00 87.00 87 SER A N 1
ATOM 735 C CA . SER A 1 87 ? -5.446 8.444 -4.134 1.00 87.00 87 SER A CA 1
ATOM 736 C C . SER A 1 87 ? -5.361 8.716 -2.628 1.00 87.00 87 SER A C 1
ATOM 738 O O . SER A 1 87 ? -6.113 8.105 -1.877 1.00 87.00 87 SER A O 1
ATOM 740 N N . VAL A 1 88 ? -4.520 9.656 -2.174 1.00 86.25 88 VAL A N 1
ATOM 741 C CA . VAL A 1 88 ? -4.407 10.024 -0.748 1.00 86.25 88 VAL A CA 1
ATOM 742 C C . VAL A 1 88 ? -5.741 10.523 -0.188 1.00 86.25 88 VAL A C 1
ATOM 744 O O . VAL A 1 88 ? -6.122 10.165 0.926 1.00 86.25 88 VAL A O 1
ATOM 747 N N . SER A 1 89 ? -6.476 11.303 -0.984 1.00 83.81 89 SER A N 1
ATOM 748 C CA . SER A 1 89 ? -7.751 11.905 -0.577 1.00 83.81 89 SER A CA 1
ATOM 749 C C . SER A 1 89 ? -8.862 10.873 -0.332 1.00 83.81 89 SER A C 1
ATOM 751 O O . SER A 1 89 ? -9.791 11.119 0.440 1.00 83.81 89 SER A O 1
ATOM 753 N N . ASN A 1 90 ? -8.747 9.678 -0.925 1.00 81.88 90 ASN A N 1
ATOM 754 C CA . ASN A 1 90 ? -9.748 8.617 -0.793 1.00 81.88 90 ASN A CA 1
ATOM 755 C C . ASN A 1 90 ? -9.831 8.048 0.632 1.00 81.88 90 ASN A C 1
ATOM 757 O O . ASN A 1 90 ? -10.840 7.441 0.985 1.00 81.88 90 ASN A O 1
ATOM 761 N N . PHE A 1 91 ? -8.799 8.263 1.452 1.00 81.38 91 PHE A N 1
ATOM 762 C CA . PHE A 1 91 ? -8.677 7.678 2.789 1.00 81.38 91 PHE A CA 1
ATOM 763 C C . PHE A 1 91 ? -8.917 8.688 3.925 1.00 81.38 91 PHE A C 1
ATOM 765 O O . PHE A 1 91 ? -8.642 8.394 5.084 1.00 81.38 91 PHE A O 1
ATOM 772 N N . GLU A 1 92 ? -9.432 9.886 3.630 1.00 76.00 92 GLU A N 1
ATOM 773 C CA . GLU A 1 92 ? -9.562 10.965 4.627 1.00 76.00 92 GLU A CA 1
ATOM 774 C C . GLU A 1 92 ? -10.850 10.922 5.464 1.00 76.00 92 GLU A C 1
ATOM 776 O O . GLU A 1 92 ? -11.002 11.700 6.405 1.00 76.00 92 GLU A O 1
ATOM 781 N N . LYS A 1 93 ? -11.795 10.028 5.154 1.00 79.94 93 LYS A N 1
ATOM 782 C CA . LYS A 1 93 ? -13.140 10.034 5.752 1.00 79.94 93 LYS A CA 1
ATOM 783 C C . LYS A 1 93 ? -13.340 8.897 6.757 1.00 79.94 93 LYS A C 1
ATOM 785 O O . LYS A 1 93 ? -12.858 7.789 6.563 1.00 79.94 93 LYS A O 1
ATOM 790 N N . GLY A 1 94 ? -14.151 9.154 7.788 1.00 82.44 94 GLY A N 1
ATOM 791 C CA . GLY A 1 94 ? -14.763 8.106 8.621 1.00 82.44 94 GLY A CA 1
ATOM 792 C C . GLY A 1 94 ? -14.056 7.758 9.937 1.00 82.44 94 GLY A C 1
ATOM 793 O O . GLY A 1 94 ? -14.577 6.929 10.687 1.00 82.44 94 GLY A O 1
ATOM 794 N N . ILE A 1 95 ? -12.933 8.404 10.257 1.00 90.12 95 ILE A N 1
ATOM 795 C CA . ILE A 1 95 ? -12.198 8.205 11.517 1.00 90.12 95 ILE A CA 1
ATOM 796 C C . ILE A 1 95 ? -12.702 9.215 12.556 1.00 90.12 95 ILE A C 1
ATOM 798 O O . ILE A 1 95 ? -12.879 10.398 12.266 1.00 90.12 95 ILE A O 1
ATOM 802 N N . SER A 1 96 ? -13.011 8.743 13.766 1.00 92.94 96 SER A N 1
ATOM 803 C CA . SER A 1 96 ? -13.516 9.608 14.835 1.00 92.94 96 SER A CA 1
ATOM 804 C C . SER A 1 96 ? -12.383 10.388 15.505 1.00 92.94 96 SER A C 1
ATOM 806 O O . SER A 1 96 ? -11.273 9.883 15.639 1.00 92.94 96 SER A O 1
ATOM 808 N N . LYS A 1 97 ? -12.683 11.586 16.027 1.00 93.56 97 LYS A N 1
ATOM 809 C CA . LYS A 1 97 ? -11.718 12.389 16.806 1.00 93.56 97 LYS A CA 1
ATOM 810 C C . LYS A 1 97 ? -11.136 11.636 18.007 1.00 93.56 97 LYS A C 1
ATOM 812 O O . LYS A 1 97 ? -10.015 11.916 18.404 1.00 93.56 97 LYS A O 1
ATOM 817 N N . LEU A 1 98 ? -11.892 10.691 18.572 1.00 94.56 98 LEU A N 1
ATOM 818 C CA . LEU A 1 98 ? -11.421 9.828 19.654 1.00 94.56 98 LEU A CA 1
ATOM 819 C C . LEU A 1 98 ? -10.264 8.935 19.191 1.00 94.56 98 LEU A C 1
ATOM 821 O O . LEU A 1 98 ? -9.257 8.853 19.882 1.00 94.56 98 LEU A O 1
ATOM 825 N N . ILE A 1 99 ? -10.398 8.304 18.021 1.00 95.25 99 ILE A N 1
ATOM 826 C CA . ILE A 1 99 ? -9.343 7.467 17.432 1.00 95.25 99 ILE A CA 1
ATOM 827 C C . ILE A 1 99 ? -8.177 8.317 16.935 1.00 95.25 99 ILE A C 1
ATOM 829 O O . ILE A 1 99 ? -7.031 7.895 17.064 1.00 95.25 99 ILE A O 1
ATOM 833 N N . GLU A 1 100 ? -8.449 9.524 16.427 1.00 94.81 100 GLU A N 1
ATOM 834 C CA . GLU A 1 100 ? -7.387 10.484 16.111 1.00 94.81 100 GLU A CA 1
ATOM 835 C C . GLU A 1 100 ? -6.559 10.815 17.370 1.00 94.81 100 GLU A C 1
ATOM 837 O O . GLU A 1 100 ? -5.353 10.602 17.408 1.00 94.81 100 GLU A O 1
ATOM 842 N N . ALA A 1 101 ? -7.206 11.224 18.461 1.00 95.69 101 ALA A N 1
ATOM 843 C CA . ALA A 1 101 ? -6.500 11.553 19.698 1.00 95.69 101 ALA A CA 1
ATOM 844 C C . ALA A 1 101 ? -5.764 10.343 20.304 1.00 95.69 101 ALA A C 1
ATOM 846 O O . ALA A 1 101 ? -4.611 10.464 20.708 1.00 95.69 101 ALA A O 1
ATOM 847 N N . TYR A 1 102 ? -6.411 9.173 20.336 1.00 95.75 102 TYR A N 1
ATOM 848 C CA . TYR A 1 102 ? -5.818 7.960 20.898 1.00 95.75 102 TYR A CA 1
ATOM 849 C C . TYR A 1 102 ? -4.559 7.536 20.131 1.00 95.75 102 TYR A C 1
ATOM 851 O O . TYR A 1 102 ? -3.510 7.377 20.740 1.00 95.75 102 TYR A O 1
ATOM 859 N N . ALA A 1 103 ? -4.620 7.420 18.799 1.00 94.06 103 ALA A N 1
ATOM 860 C CA . ALA A 1 103 ? -3.462 6.956 18.027 1.00 94.06 103 ALA A CA 1
ATOM 861 C C . ALA A 1 103 ? -2.335 8.000 17.884 1.00 94.06 103 ALA A C 1
ATOM 863 O O . ALA A 1 103 ? -1.215 7.622 17.556 1.00 94.06 103 ALA A O 1
ATOM 864 N N . ASP A 1 104 ? -2.595 9.285 18.158 1.00 95.00 104 ASP A N 1
ATOM 865 C CA . ASP A 1 104 ? -1.540 10.312 18.247 1.00 95.00 104 ASP A CA 1
ATOM 866 C C . ASP A 1 104 ? -0.848 10.345 19.619 1.00 95.00 104 ASP A C 1
ATOM 868 O O . ASP A 1 104 ? 0.166 11.024 19.796 1.00 95.00 104 ASP A O 1
ATOM 872 N N . THR A 1 105 ? -1.376 9.617 20.605 1.00 95.94 105 THR A N 1
ATOM 873 C CA . THR A 1 105 ? -0.816 9.586 21.954 1.0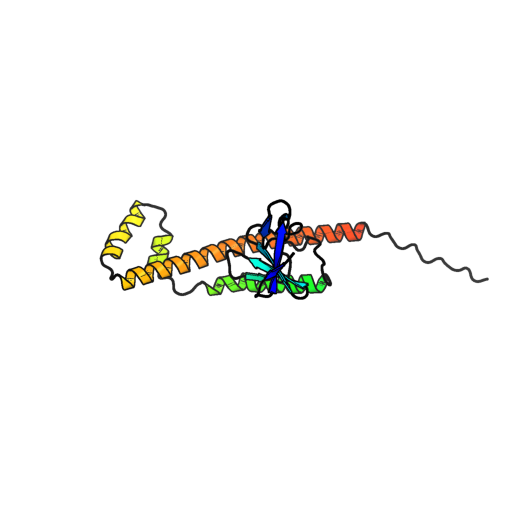0 95.94 105 THR A CA 1
ATOM 874 C C . THR A 1 105 ? 0.420 8.690 21.992 1.00 95.94 105 THR A C 1
ATOM 876 O O . THR A 1 105 ? 0.329 7.485 21.786 1.00 95.94 105 THR A O 1
ATOM 879 N N . MET A 1 106 ? 1.583 9.282 22.269 1.00 92.94 106 MET A N 1
ATOM 880 C CA . MET A 1 106 ? 2.867 8.567 22.384 1.00 92.94 106 MET A CA 1
ATOM 881 C C . MET A 1 106 ? 3.271 8.273 23.836 1.00 92.94 106 MET A C 1
ATOM 883 O O . MET A 1 106 ? 4.188 7.490 24.073 1.00 92.94 106 MET A O 1
ATOM 887 N N . ASP A 1 107 ? 2.617 8.917 24.803 1.00 95.69 107 ASP A N 1
ATOM 888 C CA . ASP A 1 107 ? 2.898 8.762 26.228 1.00 95.69 107 ASP A CA 1
ATOM 889 C C . ASP A 1 107 ? 1.934 7.762 26.881 1.00 95.69 107 ASP A C 1
ATOM 891 O O . ASP A 1 107 ? 0.716 7.866 26.738 1.00 95.69 107 ASP A O 1
ATOM 895 N N . VAL A 1 108 ? 2.482 6.811 27.639 1.00 94.00 108 VAL A N 1
ATOM 896 C CA . VAL A 1 108 ? 1.712 5.718 28.256 1.00 94.00 108 VAL A CA 1
ATOM 897 C C . VAL A 1 108 ? 0.741 6.226 29.329 1.00 94.00 108 VAL A C 1
ATOM 899 O O . VAL A 1 108 ? -0.341 5.659 29.504 1.00 94.00 108 VAL A O 1
ATOM 902 N N . ALA A 1 109 ? 1.090 7.289 30.061 1.00 94.81 109 ALA A N 1
ATOM 903 C CA . ALA A 1 109 ? 0.215 7.845 31.088 1.00 94.81 109 ALA A CA 1
ATOM 904 C C . ALA A 1 109 ? -0.974 8.593 30.465 1.00 94.81 109 ALA A C 1
ATOM 906 O O . ALA A 1 109 ? -2.093 8.493 30.972 1.00 94.81 109 ALA A O 1
ATOM 907 N N . GLU A 1 110 ? -0.760 9.291 29.349 1.00 94.69 110 GLU A N 1
ATOM 908 C CA . GLU A 1 110 ? -1.838 9.874 28.544 1.00 94.69 110 GLU A CA 1
ATOM 909 C C . GLU A 1 110 ? -2.709 8.790 27.889 1.00 94.69 110 GLU A C 1
ATOM 911 O O . GLU A 1 110 ? -3.938 8.889 27.925 1.00 94.69 110 GLU A O 1
ATOM 916 N N . GLU A 1 111 ? -2.109 7.711 27.374 1.00 94.00 111 GLU A N 1
ATOM 917 C CA . GLU A 1 111 ? -2.839 6.585 26.776 1.00 94.00 111 GLU A CA 1
ATOM 918 C C . GLU A 1 111 ? -3.777 5.917 27.799 1.00 94.00 111 GLU A C 1
ATOM 920 O O . GLU A 1 111 ? -4.941 5.612 27.512 1.00 94.00 111 GLU A O 1
ATOM 925 N N . ALA A 1 112 ? -3.309 5.760 29.042 1.00 95.38 112 ALA A N 1
ATOM 926 C CA . ALA A 1 112 ? -4.084 5.162 30.125 1.00 95.38 112 ALA A CA 1
ATOM 927 C C . ALA A 1 112 ? -5.401 5.908 30.415 1.00 95.38 112 ALA A C 1
ATOM 929 O O . ALA A 1 112 ? -6.363 5.293 30.890 1.00 95.38 112 ALA A O 1
ATOM 930 N N . LYS A 1 113 ? -5.495 7.205 30.084 1.00 96.25 113 LYS A N 1
ATOM 931 C CA . LYS A 1 113 ? -6.711 8.015 30.283 1.00 96.25 113 LYS A CA 1
ATOM 932 C C . LYS A 1 113 ? -7.876 7.578 29.391 1.00 96.25 113 LYS A C 1
ATOM 934 O O . LYS A 1 113 ? -9.029 7.825 29.743 1.00 96.25 113 LYS A O 1
ATOM 939 N N . PHE A 1 114 ? -7.614 6.894 28.275 1.00 96.06 114 PHE A N 1
ATOM 940 C CA . PHE A 1 114 ? -8.656 6.406 27.362 1.00 96.06 114 PHE A CA 1
ATOM 941 C C . PHE A 1 114 ? -9.313 5.103 27.851 1.00 96.06 114 PHE A C 1
ATOM 943 O O . PHE A 1 114 ? -10.486 4.844 27.564 1.00 96.06 114 PHE A O 1
ATOM 950 N N . ILE A 1 115 ? -8.590 4.301 28.641 1.00 94.38 115 ILE A N 1
ATOM 951 C CA . ILE A 1 115 ? -9.006 2.956 29.066 1.00 94.38 115 ILE A CA 1
ATOM 952 C C . ILE A 1 115 ? -10.336 2.941 29.841 1.00 94.38 115 ILE A C 1
ATOM 954 O O . ILE A 1 115 ? -11.191 2.113 29.509 1.00 94.38 115 ILE A O 1
ATOM 958 N N . PRO A 1 116 ? -10.590 3.827 30.828 1.00 96.44 116 PRO A N 1
ATOM 959 C CA . PRO A 1 116 ? -11.885 3.870 31.508 1.00 96.44 116 PRO A CA 1
ATOM 960 C C . PRO A 1 116 ? -13.049 4.138 30.547 1.00 96.44 116 PRO A C 1
ATOM 962 O O . PRO A 1 116 ? -14.108 3.530 30.689 1.00 96.44 116 PRO A O 1
ATOM 965 N N . GLY A 1 117 ? -12.835 4.993 29.540 1.00 93.88 117 GLY A N 1
ATOM 966 C CA . GLY A 1 117 ? -13.832 5.309 28.518 1.00 93.88 117 GLY A CA 1
ATOM 967 C C . GLY A 1 117 ? -14.138 4.122 27.607 1.00 93.88 117 GLY A C 1
ATOM 968 O O . GLY A 1 117 ? -15.299 3.882 27.285 1.00 93.88 117 GLY A O 1
ATOM 969 N N . PHE A 1 118 ? -13.129 3.329 27.236 1.00 95.00 118 PHE A N 1
ATOM 970 C CA . PHE A 1 118 ? -13.343 2.099 26.469 1.00 95.00 118 PHE A CA 1
ATOM 971 C C . PHE A 1 118 ? -14.086 1.028 27.276 1.00 95.00 118 PHE A C 1
ATOM 973 O O . PHE A 1 118 ? -14.976 0.376 26.740 1.00 95.00 118 PHE A O 1
ATOM 980 N N . ARG A 1 119 ? -13.798 0.883 28.576 1.00 95.56 119 ARG A N 1
ATOM 981 C CA . ARG A 1 119 ? -14.469 -0.109 29.442 1.00 95.56 119 ARG A CA 1
ATOM 982 C C . ARG A 1 119 ? -15.975 0.112 29.591 1.00 95.56 119 ARG A C 1
ATOM 984 O O . ARG A 1 119 ? -16.693 -0.838 29.876 1.00 95.56 119 ARG A O 1
ATOM 991 N N . GLN A 1 120 ? -16.446 1.345 29.421 1.00 96.38 120 GLN A N 1
ATOM 992 C CA . GLN A 1 120 ? -17.868 1.691 29.526 1.00 96.38 120 GLN A CA 1
ATOM 993 C C . GLN A 1 120 ? -18.645 1.469 28.218 1.00 96.38 120 GLN A C 1
ATOM 995 O O . GLN A 1 120 ? -19.869 1.576 28.213 1.00 96.38 120 GLN A O 1
ATOM 1000 N N . LYS A 1 121 ? -17.957 1.184 27.106 1.00 96.19 121 LYS A N 1
ATOM 1001 C CA . LYS A 1 121 ? -18.576 1.025 25.785 1.00 96.19 121 LYS A CA 1
ATOM 1002 C C . LYS A 1 121 ? -19.090 -0.385 25.548 1.00 96.19 121 LYS A C 1
ATOM 1004 O O . LYS A 1 121 ? -18.499 -1.365 25.996 1.00 96.19 121 LYS A O 1
ATOM 1009 N N . ALA A 1 122 ? -20.160 -0.488 24.762 1.00 97.44 122 ALA A N 1
ATOM 1010 C CA . ALA A 1 122 ? -20.647 -1.781 24.300 1.00 97.44 122 ALA A CA 1
ATOM 1011 C C . ALA A 1 122 ? -19.637 -2.438 23.341 1.00 97.44 122 ALA A C 1
ATOM 1013 O O . ALA A 1 122 ? -18.924 -1.758 22.598 1.00 97.44 122 ALA A O 1
ATOM 1014 N N . THR A 1 123 ? -19.621 -3.772 23.278 1.00 97.06 123 THR A N 1
ATOM 1015 C CA . THR A 1 123 ? -18.719 -4.531 22.390 1.00 97.06 123 THR A CA 1
ATOM 1016 C C . THR A 1 123 ? -18.837 -4.107 20.922 1.00 97.06 123 THR A C 1
ATOM 1018 O O . THR A 1 123 ? -17.834 -4.010 20.221 1.00 97.06 123 THR A O 1
ATOM 1021 N N . SER A 1 124 ? -20.046 -3.792 20.449 1.00 97.31 124 SER A N 1
ATOM 1022 C CA . SER A 1 124 ? -20.276 -3.297 19.085 1.00 97.31 124 SER A CA 1
ATOM 1023 C C . SER A 1 124 ? -19.606 -1.947 18.818 1.00 97.31 124 SER A C 1
ATOM 1025 O O . SER A 1 124 ? -19.097 -1.717 17.721 1.00 97.31 124 SER A O 1
ATOM 1027 N N . GLU A 1 125 ? -19.575 -1.053 19.808 1.00 96.38 125 GLU A N 1
ATOM 1028 C CA . GLU A 1 125 ? -18.872 0.224 19.692 1.00 96.38 125 GLU A CA 1
ATOM 1029 C C . GLU A 1 125 ? -17.357 0.027 19.691 1.00 96.38 125 GLU A C 1
ATOM 1031 O O . GLU A 1 125 ? -16.673 0.655 18.888 1.00 96.38 125 GLU A O 1
ATOM 1036 N N . LEU A 1 126 ? -16.833 -0.859 20.544 1.00 96.38 126 LEU A N 1
ATOM 1037 C CA . LEU A 1 126 ? -15.405 -1.191 20.566 1.00 96.38 126 LEU A CA 1
ATOM 1038 C C . LEU A 1 126 ? -14.946 -1.793 19.233 1.00 96.38 126 LEU A C 1
ATOM 1040 O O . LEU A 1 126 ? -13.922 -1.376 18.698 1.00 96.38 126 LEU A O 1
ATOM 1044 N N . ASN A 1 127 ? -15.746 -2.682 18.638 1.00 96.75 127 ASN A N 1
ATOM 1045 C CA . ASN A 1 127 ? -15.481 -3.215 17.299 1.00 96.75 127 ASN A CA 1
ATOM 1046 C C . ASN A 1 127 ? -15.445 -2.107 16.238 1.00 96.75 127 ASN A C 1
ATOM 1048 O O . ASN A 1 127 ? -14.567 -2.099 15.377 1.00 96.75 127 ASN A O 1
ATOM 1052 N N . ARG A 1 128 ? -16.363 -1.134 16.311 1.00 95.69 128 ARG A N 1
ATOM 1053 C CA . ARG A 1 128 ? -16.358 0.022 15.404 1.00 95.69 128 ARG A CA 1
ATOM 1054 C C . ARG A 1 128 ? -15.114 0.893 15.594 1.00 95.69 128 ARG A C 1
ATOM 1056 O O . ARG A 1 128 ? -14.562 1.375 14.610 1.00 95.69 128 ARG A O 1
ATOM 1063 N N . LEU A 1 129 ? -14.677 1.105 16.833 1.00 95.38 129 LEU A N 1
ATOM 1064 C CA . LEU A 1 129 ? -13.455 1.852 17.142 1.00 95.38 129 LEU A CA 1
ATOM 1065 C C . LEU A 1 129 ? -12.204 1.141 16.603 1.00 95.38 129 LEU A C 1
ATOM 1067 O O . LEU A 1 129 ? -11.365 1.797 15.990 1.00 95.38 129 LEU A O 1
ATOM 1071 N N . ALA A 1 130 ? -12.118 -0.185 16.738 1.00 95.12 130 ALA A N 1
ATOM 1072 C CA . ALA A 1 130 ? -11.037 -0.981 16.154 1.00 95.12 130 ALA A CA 1
ATOM 1073 C C . ALA A 1 130 ? -11.001 -0.862 14.618 1.00 95.12 130 ALA A C 1
ATOM 1075 O O . ALA A 1 130 ? -9.959 -0.558 14.049 1.00 95.12 130 ALA A O 1
ATOM 1076 N N . GLN A 1 131 ? -12.153 -0.965 13.946 1.00 94.19 131 GLN A N 1
ATOM 1077 C CA . GLN A 1 131 ? -12.242 -0.755 12.492 1.00 94.19 131 GLN A CA 1
ATOM 1078 C C . GLN A 1 131 ? -11.815 0.658 12.071 1.00 94.19 131 GLN A C 1
ATOM 1080 O O . GLN A 1 131 ? -11.190 0.846 11.029 1.00 94.19 131 GLN A O 1
ATOM 1085 N N . GLN A 1 132 ? -12.143 1.679 12.867 1.00 94.38 132 GLN A N 1
ATOM 1086 C CA . GLN A 1 132 ? -11.676 3.043 12.609 1.00 94.38 132 GLN A CA 1
ATOM 1087 C C . GLN A 1 132 ? -10.157 3.168 12.756 1.00 94.38 132 GLN A C 1
ATOM 1089 O O . GLN A 1 132 ? -9.548 3.932 12.005 1.00 94.38 132 GLN A O 1
ATOM 1094 N N . LEU A 1 133 ? -9.550 2.428 13.686 1.00 94.56 133 LEU A N 1
ATOM 1095 C CA . LEU A 1 133 ? -8.100 2.364 13.833 1.00 94.56 133 LEU A CA 1
ATOM 1096 C C . LEU A 1 133 ? -7.447 1.686 12.622 1.00 94.56 133 LEU A C 1
ATOM 1098 O O . LEU A 1 133 ? -6.468 2.219 12.108 1.00 94.56 133 LEU A O 1
ATOM 1102 N N . ASP A 1 134 ? -8.028 0.603 12.096 1.00 93.06 134 ASP A N 1
ATOM 1103 C CA . ASP A 1 134 ? -7.563 -0.029 10.852 1.00 93.06 134 ASP A CA 1
ATOM 1104 C C . ASP A 1 134 ? -7.621 0.954 9.673 1.00 93.06 134 ASP A C 1
ATOM 1106 O O . ASP A 1 134 ? -6.650 1.116 8.931 1.00 93.06 134 ASP A O 1
ATOM 1110 N N . CYS A 1 135 ? -8.736 1.677 9.521 1.00 92.00 135 CYS A N 1
ATOM 1111 C CA . CYS A 1 135 ? -8.874 2.717 8.498 1.00 92.00 135 CYS A CA 1
ATOM 1112 C C . CYS A 1 135 ? -7.806 3.808 8.643 1.00 92.00 135 CYS A C 1
ATOM 1114 O O . CYS A 1 135 ? -7.236 4.253 7.643 1.00 92.00 135 CYS A O 1
ATOM 1116 N N . ARG A 1 136 ? -7.516 4.228 9.880 1.00 94.19 136 ARG A N 1
ATOM 1117 C CA . ARG A 1 136 ? -6.457 5.199 10.162 1.00 94.19 136 ARG A CA 1
ATOM 1118 C C . ARG A 1 136 ? -5.078 4.657 9.801 1.00 94.19 136 ARG A C 1
ATOM 1120 O O . ARG A 1 136 ? -4.331 5.345 9.110 1.00 94.19 136 ARG A O 1
ATOM 1127 N N . PHE A 1 137 ? -4.773 3.426 10.201 1.00 93.19 137 PHE A N 1
ATOM 1128 C CA . PHE A 1 137 ? -3.532 2.747 9.845 1.00 93.19 137 PHE A CA 1
ATOM 1129 C C . PHE A 1 137 ? -3.331 2.723 8.325 1.00 93.19 137 PHE A C 1
ATOM 1131 O O . PHE A 1 137 ? -2.285 3.153 7.840 1.00 93.19 137 PHE A O 1
ATOM 1138 N N . PHE A 1 138 ? -4.344 2.300 7.562 1.00 91.44 138 PHE A N 1
ATOM 1139 C CA . PHE A 1 138 ? -4.264 2.272 6.101 1.00 91.44 138 PHE A CA 1
ATOM 1140 C C . PHE A 1 138 ? -4.055 3.663 5.501 1.00 91.44 138 PHE A C 1
ATOM 1142 O O . PHE A 1 138 ? -3.212 3.815 4.619 1.00 91.44 138 PHE A O 1
ATOM 1149 N N . ARG A 1 139 ? -4.773 4.684 5.985 1.00 92.94 139 ARG A N 1
ATOM 1150 C CA . ARG A 1 139 ? -4.596 6.076 5.543 1.00 92.94 139 ARG A CA 1
ATOM 1151 C C . ARG A 1 139 ? -3.160 6.553 5.753 1.00 92.94 139 ARG A C 1
ATOM 1153 O O . ARG A 1 139 ? -2.562 7.120 4.836 1.00 92.94 139 ARG A O 1
ATOM 1160 N N . ASP A 1 140 ? -2.619 6.349 6.949 1.00 94.12 140 ASP A N 1
ATOM 1161 C CA . ASP A 1 140 ? -1.314 6.885 7.332 1.00 94.12 140 ASP A CA 1
ATOM 1162 C C . ASP A 1 140 ? -0.179 6.112 6.641 1.00 94.12 140 ASP A C 1
ATOM 1164 O O . ASP A 1 140 ? 0.728 6.733 6.078 1.00 94.12 140 ASP A O 1
ATOM 1168 N N . LEU A 1 141 ? -0.290 4.781 6.533 1.00 93.62 141 LEU A N 1
ATOM 1169 C CA . LEU A 1 141 ? 0.588 3.960 5.693 1.00 93.62 141 LEU A CA 1
ATOM 1170 C C . LEU A 1 141 ? 0.572 4.450 4.240 1.00 93.62 141 LEU A C 1
ATOM 1172 O O . LEU A 1 141 ? 1.628 4.678 3.650 1.00 93.62 141 LEU A O 1
ATOM 1176 N N . HIS A 1 142 ? -0.617 4.651 3.665 1.00 93.00 142 HIS A N 1
ATOM 1177 C CA . HIS A 1 142 ? -0.764 5.100 2.282 1.00 93.00 142 HIS A CA 1
ATOM 1178 C C . HIS A 1 142 ? -0.102 6.461 2.058 1.00 93.00 142 HIS A C 1
ATOM 1180 O O . HIS A 1 142 ? 0.632 6.632 1.086 1.00 93.00 142 HIS A O 1
ATOM 1186 N N . ARG A 1 143 ? -0.284 7.412 2.982 1.00 93.19 143 ARG A N 1
ATOM 1187 C CA . ARG A 1 143 ? 0.374 8.730 2.944 1.00 93.19 143 ARG A CA 1
ATOM 1188 C C . ARG A 1 143 ? 1.897 8.622 2.971 1.00 93.19 143 ARG A C 1
ATOM 1190 O O . ARG A 1 143 ? 2.556 9.267 2.154 1.00 93.19 143 ARG A O 1
ATOM 1197 N N . ILE A 1 144 ? 2.448 7.803 3.868 1.00 94.62 144 ILE A N 1
ATOM 1198 C CA . ILE A 1 144 ? 3.897 7.588 3.977 1.00 94.62 144 ILE A CA 1
ATOM 1199 C C . ILE A 1 144 ? 4.443 7.009 2.672 1.00 94.62 144 ILE A C 1
ATOM 1201 O O . ILE A 1 144 ? 5.398 7.547 2.110 1.00 94.62 144 ILE A O 1
ATOM 1205 N N . ILE A 1 145 ? 3.816 5.948 2.159 1.00 93.56 145 ILE A N 1
ATOM 1206 C CA . ILE A 1 145 ? 4.239 5.312 0.911 1.00 93.56 145 ILE A CA 1
ATOM 1207 C C . ILE A 1 145 ? 4.190 6.316 -0.240 1.00 93.56 145 ILE A C 1
ATOM 1209 O O . ILE A 1 145 ? 5.207 6.521 -0.895 1.00 93.56 145 ILE A O 1
ATOM 1213 N N . VAL A 1 146 ? 3.069 7.016 -0.447 1.00 92.38 146 VAL A N 1
ATOM 1214 C CA . VAL A 1 146 ? 2.949 8.024 -1.514 1.00 92.38 146 VAL A CA 1
ATOM 1215 C C . VAL A 1 146 ? 4.040 9.096 -1.404 1.00 92.38 146 VAL A C 1
ATOM 1217 O O . VAL A 1 146 ? 4.616 9.483 -2.420 1.00 92.38 146 VAL A O 1
ATOM 1220 N N . ALA A 1 147 ? 4.387 9.551 -0.197 1.00 93.06 147 ALA A N 1
ATOM 1221 C CA . ALA A 1 147 ? 5.456 10.532 -0.007 1.00 93.06 147 ALA A CA 1
ATOM 1222 C C . ALA A 1 147 ? 6.829 10.011 -0.476 1.00 93.06 147 ALA A C 1
ATOM 1224 O O . ALA A 1 147 ? 7.540 10.714 -1.204 1.00 93.06 147 ALA A O 1
ATOM 1225 N N . TYR A 1 148 ? 7.191 8.775 -0.116 1.00 93.38 148 TYR A N 1
ATOM 1226 C CA . TYR A 1 148 ? 8.447 8.153 -0.553 1.00 93.38 148 TYR A CA 1
ATOM 1227 C C . TYR A 1 148 ? 8.460 7.825 -2.047 1.00 93.38 148 TYR A C 1
ATOM 1229 O O . TYR A 1 148 ? 9.480 8.008 -2.713 1.00 93.38 148 TYR A O 1
ATOM 1237 N N . GLU A 1 149 ? 7.326 7.403 -2.597 1.00 90.69 149 GLU A N 1
ATOM 1238 C CA . GLU A 1 149 ? 7.141 7.180 -4.029 1.00 90.69 149 GLU A CA 1
ATOM 1239 C C . GLU A 1 149 ? 7.392 8.479 -4.809 1.00 90.69 149 GLU A C 1
ATOM 1241 O O . GLU A 1 149 ? 8.227 8.511 -5.717 1.00 90.69 149 GLU A O 1
ATOM 1246 N N . LEU A 1 150 ? 6.767 9.588 -4.391 1.00 88.19 150 LEU A N 1
ATOM 1247 C CA . LEU A 1 150 ? 6.983 10.922 -4.962 1.00 88.19 150 LEU A CA 1
ATOM 1248 C C . LEU A 1 150 ? 8.438 11.387 -4.832 1.00 88.19 150 LEU A C 1
ATOM 1250 O O . LEU A 1 150 ? 8.977 11.994 -5.763 1.00 88.19 150 LEU A O 1
ATOM 1254 N N . ALA A 1 151 ? 9.099 11.099 -3.710 1.00 91.19 151 ALA A N 1
ATOM 1255 C CA . ALA A 1 151 ? 10.519 11.394 -3.544 1.00 91.19 151 ALA A CA 1
ATOM 1256 C C . ALA A 1 151 ? 11.385 10.591 -4.530 1.00 91.19 151 ALA A C 1
ATOM 1258 O O . ALA A 1 151 ? 12.224 11.175 -5.224 1.00 91.19 151 ALA A O 1
ATOM 1259 N N . ARG A 1 152 ? 11.142 9.282 -4.670 1.00 88.94 152 ARG A N 1
ATOM 1260 C CA . ARG A 1 152 ? 11.867 8.427 -5.622 1.00 88.94 152 ARG A CA 1
ATOM 1261 C C . ARG A 1 152 ? 11.688 8.910 -7.056 1.00 88.94 152 ARG A C 1
ATOM 1263 O O . ARG A 1 152 ? 12.666 9.034 -7.783 1.00 88.94 152 ARG A O 1
ATOM 1270 N N . ILE A 1 153 ? 10.468 9.261 -7.445 1.00 83.88 153 ILE A N 1
ATOM 1271 C CA . ILE A 1 153 ? 10.128 9.824 -8.760 1.00 83.88 153 ILE A CA 1
ATOM 1272 C C . ILE A 1 153 ? 10.960 11.062 -9.083 1.00 83.88 153 ILE A C 1
ATOM 1274 O O . ILE A 1 153 ? 11.474 11.192 -10.197 1.00 83.88 153 ILE A O 1
ATOM 1278 N N . ARG A 1 154 ? 11.112 11.977 -8.118 1.00 86.38 154 ARG A N 1
ATOM 1279 C CA . ARG A 1 154 ? 11.921 13.190 -8.299 1.00 86.38 154 ARG A CA 1
ATOM 1280 C C . ARG A 1 154 ? 13.374 12.831 -8.600 1.00 86.38 154 ARG A C 1
ATOM 1282 O O . ARG A 1 154 ? 13.947 13.415 -9.513 1.00 86.38 154 ARG A O 1
ATOM 1289 N N . ILE A 1 155 ? 13.932 11.843 -7.901 1.00 87.75 155 ILE A N 1
ATOM 1290 C CA . ILE A 1 155 ? 15.301 11.353 -8.122 1.00 87.75 155 ILE A CA 1
ATOM 1291 C C . ILE A 1 155 ? 15.417 10.6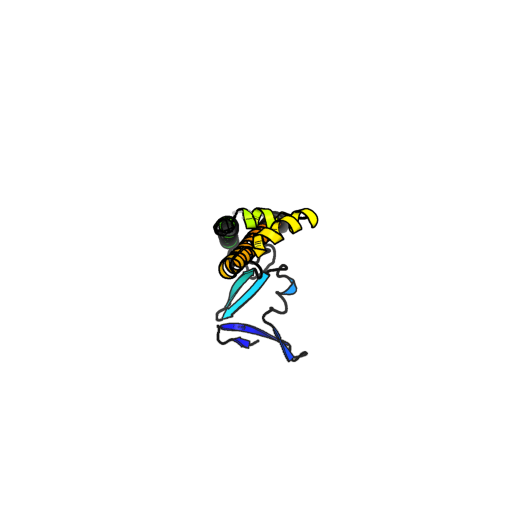46 -9.482 1.00 87.75 155 ILE A C 1
ATOM 1293 O O . ILE A 1 155 ? 16.278 10.995 -10.289 1.00 87.75 155 ILE A O 1
ATOM 1297 N N . VAL A 1 156 ? 14.518 9.705 -9.779 1.00 83.62 156 VAL A N 1
ATOM 1298 C CA . VAL A 1 156 ? 14.480 8.938 -11.037 1.00 83.62 156 VAL A CA 1
ATOM 1299 C C . VAL A 1 156 ? 14.365 9.856 -12.250 1.00 83.62 156 VAL A C 1
ATOM 1301 O O . VAL A 1 156 ? 15.044 9.636 -13.251 1.00 83.62 156 VAL A O 1
ATOM 1304 N N . ARG A 1 157 ? 13.570 10.927 -12.159 1.00 80.25 157 ARG A N 1
ATOM 1305 C CA . ARG A 1 157 ? 13.470 11.934 -13.222 1.00 80.25 157 ARG A CA 1
ATOM 1306 C C . ARG A 1 157 ? 14.821 12.588 -13.514 1.00 80.25 157 ARG A C 1
ATOM 1308 O O . ARG A 1 157 ? 15.152 12.765 -14.682 1.00 80.25 157 ARG A O 1
ATOM 1315 N N . GLN A 1 158 ? 15.603 12.924 -12.487 1.00 84.31 158 GLN A N 1
ATOM 1316 C CA . GLN A 1 158 ? 16.940 13.502 -12.676 1.00 84.31 158 GLN A CA 1
ATOM 1317 C C . GLN A 1 158 ? 17.916 12.491 -13.289 1.00 84.31 158 GLN A C 1
ATOM 1319 O O . GLN A 1 158 ? 18.712 12.852 -14.155 1.00 84.31 158 GLN A O 1
ATOM 1324 N N . LEU A 1 159 ? 17.831 11.217 -12.890 1.00 82.19 159 LEU A N 1
ATOM 1325 C CA . LEU A 1 159 ? 18.635 10.145 -13.484 1.00 82.19 159 LEU A CA 1
ATOM 1326 C C . LEU A 1 159 ? 18.314 9.945 -14.969 1.00 82.19 159 LEU A C 1
ATOM 1328 O O . LEU A 1 159 ? 19.232 9.816 -15.775 1.00 82.19 159 LEU A O 1
ATOM 1332 N N . LEU A 1 160 ? 17.030 9.980 -15.337 1.00 77.00 160 LEU A N 1
ATOM 1333 C CA . LEU A 1 160 ? 16.591 9.850 -16.726 1.00 77.00 160 LEU A CA 1
ATOM 1334 C C . LEU A 1 160 ? 17.112 10.996 -17.603 1.00 77.00 160 LEU A C 1
ATOM 1336 O O . LEU A 1 160 ? 17.609 10.744 -18.696 1.00 77.00 160 LEU A O 1
ATOM 1340 N N . VAL A 1 161 ? 17.035 12.243 -17.120 1.00 79.44 161 VAL A N 1
ATOM 1341 C CA . VAL A 1 161 ? 17.576 13.411 -17.840 1.00 79.44 161 VAL A CA 1
ATOM 1342 C C . VAL A 1 161 ? 19.074 13.233 -18.094 1.00 79.44 161 VAL A C 1
ATOM 1344 O O . VAL A 1 161 ? 19.502 13.250 -19.243 1.00 79.44 161 VAL A O 1
ATOM 1347 N N . ARG A 1 162 ? 19.854 12.925 -17.049 1.00 80.31 162 ARG A N 1
ATOM 1348 C CA . ARG A 1 162 ? 21.305 12.700 -17.178 1.00 80.31 162 ARG A CA 1
ATOM 1349 C C . ARG A 1 162 ? 21.654 11.552 -18.126 1.00 80.31 162 ARG A C 1
ATOM 1351 O O . ARG A 1 162 ? 22.639 11.633 -18.857 1.00 80.31 162 ARG A O 1
ATOM 1358 N N . HIS A 1 163 ? 20.878 10.470 -18.099 1.00 75.94 163 HIS A N 1
ATOM 1359 C CA . HIS A 1 163 ? 21.075 9.340 -19.003 1.00 75.94 163 HIS A CA 1
ATOM 1360 C C . HIS A 1 163 ? 20.866 9.749 -20.468 1.00 75.94 163 HIS A C 1
ATOM 1362 O O . HIS A 1 163 ? 21.659 9.377 -21.338 1.00 75.94 163 HIS A O 1
ATOM 1368 N N . ASN A 1 164 ? 19.831 10.544 -20.741 1.00 73.06 164 ASN A N 1
ATOM 1369 C CA . ASN A 1 164 ? 19.546 11.042 -22.083 1.00 73.06 164 ASN A CA 1
ATOM 1370 C C . ASN A 1 164 ? 20.639 11.997 -22.577 1.00 73.06 164 ASN A C 1
ATOM 1372 O O . ASN A 1 164 ? 21.109 11.830 -23.700 1.00 73.06 164 ASN A O 1
ATOM 1376 N N . ASP A 1 165 ? 21.116 12.913 -21.732 1.00 78.19 165 ASP A N 1
ATOM 1377 C CA . ASP A 1 165 ? 22.196 13.850 -22.082 1.00 78.19 165 ASP A CA 1
ATOM 1378 C C . ASP A 1 165 ? 23.503 13.113 -22.424 1.00 78.19 165 ASP A C 1
ATOM 1380 O O . ASP A 1 165 ? 24.205 13.442 -23.386 1.00 78.19 165 ASP A O 1
ATOM 1384 N N . ARG A 1 166 ? 23.815 12.045 -21.679 1.00 73.62 166 ARG A N 1
ATOM 1385 C CA . ARG A 1 166 ? 24.977 11.188 -21.952 1.00 73.62 166 ARG A CA 1
ATOM 1386 C C . ARG A 1 166 ? 24.820 10.385 -23.249 1.00 73.62 166 ARG A C 1
ATOM 1388 O O . ARG A 1 166 ? 25.788 10.179 -23.977 1.00 73.62 166 ARG A O 1
ATOM 1395 N N . SER A 1 167 ? 23.604 9.939 -23.551 1.00 68.44 167 SER A N 1
ATOM 1396 C CA . SER A 1 167 ? 23.308 9.211 -24.791 1.00 68.44 167 SER A CA 1
ATOM 1397 C C . SER A 1 167 ? 23.380 10.136 -26.014 1.00 68.44 167 SER A C 1
ATOM 1399 O O . SER A 1 167 ? 23.914 9.749 -27.047 1.00 68.44 167 SER A O 1
ATOM 1401 N N . ALA A 1 168 ? 22.923 11.385 -25.887 1.00 66.88 168 ALA A N 1
ATOM 1402 C CA . ALA A 1 168 ? 23.010 12.393 -26.945 1.00 66.88 168 ALA A CA 1
ATOM 1403 C C . ALA A 1 168 ? 24.457 12.836 -27.229 1.00 66.88 168 ALA A C 1
ATOM 1405 O O . ALA A 1 168 ? 24.839 12.995 -28.383 1.00 66.88 168 ALA A O 1
ATOM 1406 N N . SER A 1 169 ? 25.283 12.989 -26.190 1.00 65.81 169 SER A N 1
ATOM 1407 C CA . SER A 1 169 ? 26.702 13.369 -26.326 1.00 65.81 169 SER A CA 1
ATOM 1408 C C . SER A 1 169 ? 27.615 12.252 -26.849 1.00 65.81 169 SER A C 1
ATOM 1410 O O . SER A 1 169 ? 28.733 12.528 -27.271 1.00 65.81 169 SER A O 1
ATOM 1412 N N . SER A 1 170 ? 27.152 10.999 -26.840 1.00 60.41 170 SER A N 1
ATOM 1413 C CA . SER A 1 170 ? 27.873 9.840 -27.389 1.00 60.41 170 SER A CA 1
ATOM 1414 C C . SER A 1 170 ? 27.401 9.429 -28.789 1.00 60.41 170 SER A C 1
ATOM 1416 O O . SER A 1 170 ? 27.946 8.483 -29.360 1.00 60.41 170 SER A O 1
ATOM 1418 N N . ALA A 1 171 ? 26.426 10.136 -29.370 1.00 52.41 171 ALA A N 1
ATOM 1419 C CA . ALA A 1 171 ? 26.004 9.915 -30.747 1.00 52.41 171 ALA A CA 1
ATOM 1420 C C . ALA A 1 171 ? 27.076 10.453 -31.724 1.00 52.41 171 ALA A C 1
ATOM 1422 O O . ALA A 1 171 ? 27.482 11.610 -31.595 1.00 52.41 171 ALA A O 1
ATOM 1423 N N . PRO A 1 172 ? 27.558 9.654 -32.697 1.00 52.94 172 PRO A N 1
ATOM 1424 C CA . PRO A 1 172 ? 28.565 10.111 -33.650 1.00 52.94 172 PRO A CA 1
ATOM 1425 C C . PRO A 1 172 ? 28.001 11.247 -34.511 1.00 52.94 172 PRO A C 1
ATOM 1427 O O . PRO A 1 172 ? 26.928 11.118 -35.100 1.00 52.94 172 PRO A O 1
ATOM 1430 N N . SER A 1 173 ? 28.728 12.363 -34.592 1.00 54.12 173 SER A N 1
ATOM 1431 C CA . SER A 1 173 ? 28.400 13.473 -35.486 1.00 54.12 173 SER A CA 1
ATOM 1432 C C . SER A 1 173 ? 28.416 12.983 -36.934 1.00 54.12 173 SER A C 1
ATOM 1434 O O . SER A 1 173 ? 29.452 12.512 -37.409 1.00 54.12 173 SER A O 1
ATOM 1436 N N . SER A 1 174 ? 27.284 13.089 -37.630 1.00 54.72 174 SER A N 1
ATOM 1437 C CA . SER A 1 174 ? 27.176 12.781 -39.058 1.00 54.72 174 SER A CA 1
ATOM 1438 C C . SER A 1 174 ? 28.268 13.514 -39.852 1.00 54.72 174 SER A C 1
ATOM 1440 O O . SER A 1 174 ? 28.476 14.708 -39.612 1.00 54.72 174 SER A O 1
ATOM 1442 N N . PRO A 1 175 ? 28.969 12.850 -40.791 1.00 50.50 175 PRO A N 1
ATOM 1443 C CA . PRO A 1 175 ? 29.959 13.530 -41.613 1.00 50.50 175 PRO A CA 1
ATOM 1444 C C . PRO A 1 175 ? 29.266 14.577 -42.503 1.00 50.50 175 PRO A C 1
ATOM 1446 O O . PRO A 1 175 ? 28.117 14.369 -42.910 1.00 50.50 175 PRO A O 1
ATOM 1449 N N . PRO A 1 176 ? 29.928 15.711 -42.796 1.00 48.50 176 PRO A N 1
ATOM 1450 C CA . PRO A 1 176 ? 29.350 16.754 -43.633 1.00 48.50 176 PRO A CA 1
ATOM 1451 C C . PRO A 1 176 ? 29.082 16.221 -45.052 1.00 48.50 176 PRO A C 1
ATOM 1453 O O . PRO A 1 176 ? 29.808 15.339 -45.521 1.00 48.50 176 PRO A O 1
ATOM 1456 N N . PRO A 1 177 ? 28.055 16.739 -45.751 1.00 47.56 177 PRO A N 1
ATOM 1457 C CA . PRO A 1 177 ? 27.732 16.296 -47.100 1.00 47.56 177 PRO A CA 1
ATOM 1458 C C . PRO A 1 177 ? 28.909 16.580 -48.038 1.00 47.56 177 PRO A C 1
ATOM 1460 O O . PRO A 1 177 ? 29.400 17.706 -48.124 1.00 47.56 177 PRO A O 1
ATOM 1463 N N . SER A 1 178 ? 29.369 15.541 -48.735 1.00 47.12 178 SER A N 1
ATOM 1464 C CA . SER A 1 178 ? 30.406 15.643 -49.756 1.00 47.12 178 SER A CA 1
ATOM 1465 C C . SER A 1 178 ? 29.904 16.510 -50.908 1.00 47.12 178 SER A C 1
ATOM 1467 O O . SER A 1 178 ? 28.984 16.118 -51.626 1.00 47.12 178 SER A O 1
ATOM 1469 N N . SER A 1 179 ? 30.513 17.677 -51.092 1.00 46.41 179 SER A N 1
ATOM 1470 C CA . SER A 1 179 ? 30.285 18.536 -52.249 1.00 46.41 179 SER A CA 1
ATOM 1471 C C . SER A 1 179 ? 30.722 17.805 -53.520 1.00 46.41 179 SER A C 1
ATOM 1473 O O . SER A 1 179 ? 31.915 17.681 -53.803 1.00 46.41 179 SER A O 1
ATOM 1475 N N . THR A 1 180 ? 29.759 17.299 -54.283 1.00 48.44 180 THR A N 1
ATOM 1476 C CA . THR A 1 180 ? 29.982 16.758 -55.624 1.00 48.44 180 THR A CA 1
ATOM 1477 C C . THR A 1 180 ? 30.485 17.891 -56.519 1.00 48.44 180 THR A C 1
ATOM 1479 O O . THR A 1 180 ? 29.780 18.876 -56.732 1.00 48.44 180 THR A O 1
ATOM 1482 N N . LYS A 1 181 ? 31.718 17.774 -57.023 1.00 45.69 181 LYS A N 1
ATOM 1483 C CA . LYS A 1 181 ? 32.226 18.630 -58.100 1.00 45.69 181 LYS A CA 1
ATOM 1484 C C . LYS A 1 181 ? 31.460 18.295 -59.379 1.00 45.69 181 LYS A C 1
ATOM 1486 O O . LYS A 1 181 ? 31.505 17.153 -59.830 1.00 45.69 181 LYS A O 1
ATOM 1491 N N . THR A 1 182 ? 30.780 19.283 -59.945 1.00 46.59 182 THR A N 1
ATOM 1492 C CA . THR A 1 182 ? 30.276 19.226 -61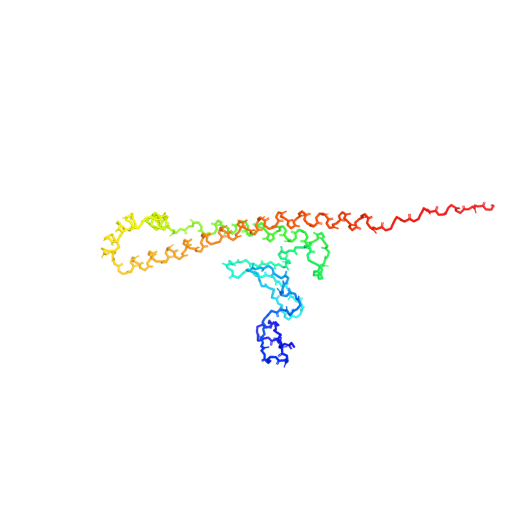.319 1.00 46.59 182 THR A CA 1
ATOM 1493 C C . THR A 1 182 ? 31.459 19.388 -62.275 1.00 46.59 182 THR A C 1
ATOM 1495 O O . THR A 1 182 ? 32.317 20.243 -62.045 1.00 46.59 182 THR A O 1
ATOM 1498 N N . VAL A 1 183 ? 31.508 18.504 -63.273 1.00 46.53 183 VAL A N 1
ATOM 1499 C CA . VAL A 1 183 ? 32.455 18.474 -64.401 1.00 46.53 183 VAL A CA 1
ATOM 1500 C C . VAL A 1 183 ? 32.243 19.675 -65.313 1.00 46.53 183 VAL A C 1
ATOM 1502 O O . VAL A 1 183 ? 31.062 20.046 -65.500 1.00 46.53 183 VAL A O 1
#